Protein AF-A0A8T4JG60-F1 (afdb_monomer_lite)

Sequence (225 aa):
MGRSTGKVIISNIVGILIFLILLGVANLLIPVVNNHVYMSVVEFFNSTLWFMLLLWFIGFINELFWSFYFPFNIIAPIISAVYSIFIIMFFSIFWNFIMVLINIDFNIPFNVLYTIVPLIVLVAGYIIILVRKGKPACELHDKNELKKEKDRLERKKEKVEKRIKNLDDEVKDVSWDEVGSEYKSALFNLGKSINKIFDEHKDKKSGKGKSVKKKSSKKGSKKKK

Foldseek 3Di:
DQCDPVNVVVVLVVVVVVVVVVLVVLVVCCVPPPDPLSVLVSVLCVVCVVLVVVLSVLVVVLLVQLQDFPPSVLCNLVSQLVSQLSVLVVVQSVVVSVCVSVVHDDDDPSVVVSPPVSVVSSVVSVVVCVVCVRHHPSVVVVVVVVVVVVVVVVVVVVVVVVVVVVVVVVVVPDDVVVVVVVVVVVVVVVVVVVVVVVVVVVVVVPDDDDDDDDDDDDDDDDDDD

Structure (mmCIF, N/CA/C/O backbone):
data_AF-A0A8T4JG60-F1
#
_entry.id   AF-A0A8T4JG60-F1
#
loop_
_atom_site.group_PDB
_atom_site.id
_ato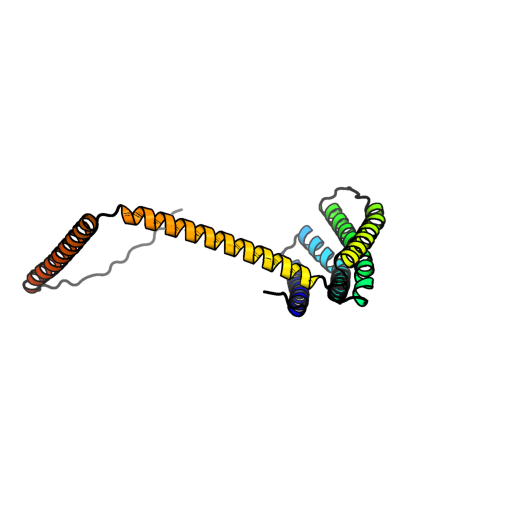m_site.type_symbol
_atom_site.label_atom_id
_atom_site.label_alt_id
_atom_site.label_comp_id
_atom_site.label_asym_id
_atom_site.label_entity_id
_atom_site.label_seq_id
_atom_site.pdbx_PDB_ins_code
_atom_site.Cartn_x
_atom_site.Cartn_y
_atom_site.Cartn_z
_atom_site.occupancy
_atom_site.B_iso_or_equiv
_atom_site.auth_seq_id
_atom_site.auth_comp_id
_atom_site.auth_asym_id
_atom_site.auth_atom_id
_atom_site.pdbx_PDB_model_num
ATOM 1 N N . MET A 1 1 ? -21.421 -2.764 5.551 1.00 42.69 1 MET A N 1
ATOM 2 C CA . MET A 1 1 ? -21.274 -4.244 5.571 1.00 42.69 1 MET A CA 1
ATOM 3 C C . MET A 1 1 ? -19.921 -4.568 6.179 1.00 42.69 1 MET A C 1
ATOM 5 O O . MET A 1 1 ? -18.922 -4.333 5.508 1.00 42.69 1 MET A O 1
ATOM 9 N N . GLY A 1 2 ? -19.892 -5.029 7.434 1.00 45.38 2 GLY A N 1
ATOM 10 C CA . GLY A 1 2 ? -18.640 -5.309 8.141 1.00 45.38 2 GLY A CA 1
ATOM 11 C C . GLY A 1 2 ? -17.773 -6.267 7.335 1.00 45.38 2 GLY A C 1
ATOM 12 O O . GLY A 1 2 ? -18.239 -7.320 6.884 1.00 45.38 2 GLY A O 1
ATOM 13 N N . ARG A 1 3 ? -16.537 -5.864 7.050 1.00 52.56 3 ARG A N 1
ATOM 14 C CA . ARG A 1 3 ? -15.594 -6.732 6.345 1.00 52.56 3 ARG A CA 1
ATOM 15 C C . ARG A 1 3 ? -15.185 -7.816 7.333 1.00 52.56 3 ARG A C 1
ATOM 17 O O . ARG A 1 3 ? -14.318 -7.593 8.165 1.00 52.56 3 ARG A O 1
ATOM 24 N N . SER A 1 4 ? -15.829 -8.980 7.246 1.00 72.06 4 SER A N 1
ATOM 25 C CA . SER A 1 4 ? -15.329 -10.194 7.895 1.00 72.06 4 SER A CA 1
ATOM 26 C C . SER A 1 4 ? -13.837 -10.324 7.587 1.00 72.06 4 SER A C 1
ATOM 28 O O . SER A 1 4 ? -13.440 -10.109 6.439 1.00 72.06 4 SER A O 1
ATOM 30 N N . THR A 1 5 ? -13.019 -10.665 8.582 1.00 70.88 5 THR A N 1
ATOM 31 C CA . THR A 1 5 ? -11.572 -10.897 8.435 1.00 70.88 5 THR A CA 1
ATOM 32 C C . THR A 1 5 ? -11.271 -11.798 7.233 1.00 70.88 5 THR A C 1
ATOM 34 O O . THR A 1 5 ? -10.338 -11.540 6.477 1.00 70.88 5 THR A O 1
ATOM 37 N N . GLY A 1 6 ? -12.144 -12.775 6.957 1.00 80.06 6 GLY A N 1
ATOM 38 C CA . GLY A 1 6 ? -12.051 -13.628 5.771 1.00 80.06 6 GLY A CA 1
ATOM 39 C C . GLY A 1 6 ? -12.111 -12.864 4.444 1.00 80.06 6 GLY A C 1
ATOM 40 O O . GLY A 1 6 ? -11.388 -13.201 3.517 1.00 80.06 6 GLY A O 1
ATOM 41 N N . LYS A 1 7 ? -12.900 -11.788 4.341 1.00 82.19 7 LYS A N 1
ATOM 42 C CA . LYS A 1 7 ? -12.971 -10.958 3.128 1.00 82.19 7 LYS A CA 1
ATOM 43 C C . LYS A 1 7 ? -11.659 -10.223 2.855 1.00 82.19 7 LYS A C 1
ATOM 45 O O . LYS A 1 7 ? -11.293 -10.084 1.692 1.00 82.19 7 LYS A O 1
ATOM 50 N N . VAL A 1 8 ? -10.969 -9.754 3.896 1.00 79.00 8 VAL A N 1
ATOM 51 C CA . VAL A 1 8 ? -9.657 -9.095 3.753 1.00 79.00 8 VAL A CA 1
ATOM 52 C C . VAL A 1 8 ? -8.627 -10.107 3.257 1.00 79.00 8 VAL A C 1
ATOM 54 O O . VAL A 1 8 ? -7.979 -9.872 2.241 1.00 79.00 8 VAL A O 1
ATOM 57 N N . ILE A 1 9 ? -8.585 -11.284 3.886 1.00 85.25 9 ILE A N 1
ATOM 58 C CA . ILE A 1 9 ? -7.708 -12.393 3.489 1.00 85.25 9 ILE A CA 1
ATOM 59 C C . ILE A 1 9 ? -7.950 -12.786 2.024 1.00 85.25 9 ILE A C 1
ATOM 61 O O . ILE A 1 9 ? -7.011 -12.828 1.230 1.00 85.25 9 ILE A O 1
ATOM 65 N N . ILE A 1 10 ? -9.211 -13.012 1.639 1.00 89.00 10 ILE A N 1
ATOM 66 C CA . ILE A 1 10 ? -9.578 -13.377 0.263 1.00 89.00 10 ILE A CA 1
ATOM 67 C C . ILE A 1 10 ? -9.169 -12.272 -0.714 1.00 89.00 10 ILE A C 1
ATOM 69 O O . ILE A 1 10 ? -8.594 -12.569 -1.756 1.00 89.00 10 ILE A O 1
ATOM 73 N N . SER A 1 11 ? -9.416 -11.002 -0.381 1.00 88.06 11 SER A N 1
ATOM 74 C CA . SER A 1 11 ? -9.035 -9.873 -1.237 1.00 88.06 11 SER A CA 1
ATOM 75 C C . SER A 1 11 ? -7.525 -9.823 -1.481 1.00 88.06 11 SER A C 1
ATOM 77 O O . SER A 1 11 ? -7.099 -9.590 -2.612 1.00 88.06 11 SER A O 1
ATOM 79 N N . ASN A 1 12 ? -6.716 -10.077 -0.451 1.00 88.00 12 ASN A N 1
ATOM 80 C CA . ASN A 1 12 ? -5.257 -10.043 -0.558 1.00 88.00 12 ASN A CA 1
ATOM 81 C C . ASN A 1 12 ? -4.704 -11.224 -1.366 1.00 88.00 12 ASN A C 1
ATOM 83 O O . ASN A 1 12 ? -3.765 -11.042 -2.142 1.00 88.00 12 ASN A O 1
ATOM 87 N N . ILE A 1 13 ? -5.296 -12.415 -1.221 1.00 93.50 13 ILE A N 1
ATOM 88 C CA . ILE A 1 13 ? -4.935 -13.605 -2.012 1.00 93.50 13 ILE A CA 1
ATOM 89 C C . ILE A 1 13 ? -5.326 -13.415 -3.484 1.00 93.50 13 ILE A C 1
ATOM 91 O O . ILE A 1 13 ? -4.548 -13.718 -4.386 1.00 93.50 13 ILE A O 1
ATOM 95 N N . VAL A 1 14 ? -6.516 -12.872 -3.748 1.00 94.69 14 VAL A N 1
ATOM 96 C CA . VAL A 1 14 ? -6.965 -12.581 -5.117 1.00 94.69 14 VAL A CA 1
ATOM 97 C C . VAL A 1 14 ? -6.058 -11.539 -5.775 1.00 94.69 14 VAL A C 1
ATOM 99 O O . VAL A 1 14 ? -5.709 -11.693 -6.942 1.00 94.69 14 VAL A O 1
ATOM 102 N N . GLY A 1 15 ? -5.620 -10.519 -5.030 1.00 93.31 15 GLY A N 1
ATOM 103 C CA . GLY A 1 15 ? -4.689 -9.505 -5.528 1.00 93.31 15 GLY A CA 1
ATOM 104 C C . GLY A 1 15 ? -3.363 -10.095 -6.013 1.00 93.31 15 GLY A C 1
ATOM 105 O O . GLY A 1 15 ? -2.953 -9.818 -7.142 1.00 93.31 15 GLY A O 1
ATOM 106 N N . ILE A 1 16 ? -2.723 -10.952 -5.206 1.00 95.31 16 ILE A N 1
ATOM 107 C CA . ILE A 1 16 ? -1.459 -11.589 -5.608 1.00 95.31 16 ILE A CA 1
ATOM 108 C C . ILE A 1 16 ? -1.657 -12.562 -6.777 1.00 95.31 16 ILE A C 1
ATOM 110 O O . ILE A 1 16 ? -0.827 -12.610 -7.681 1.00 95.31 16 ILE A O 1
ATOM 114 N N . LEU A 1 17 ? -2.784 -13.279 -6.820 1.00 97.00 17 LEU A N 1
ATOM 115 C CA . LEU A 1 17 ? -3.099 -14.185 -7.924 1.00 97.00 17 LEU A CA 1
ATOM 116 C C . LEU A 1 17 ? -3.257 -13.431 -9.252 1.00 97.00 17 LEU A C 1
ATOM 118 O O . LEU A 1 17 ? -2.675 -13.831 -10.258 1.00 97.00 17 LEU A O 1
ATOM 122 N N . ILE A 1 18 ? -4.003 -12.321 -9.253 1.00 97.69 18 ILE A N 1
ATOM 123 C CA . ILE A 1 18 ? -4.171 -11.470 -10.441 1.00 97.69 18 ILE A CA 1
ATOM 124 C C . ILE A 1 18 ? -2.817 -10.916 -10.892 1.00 97.69 18 ILE A C 1
ATOM 126 O O . ILE A 1 18 ? -2.515 -10.947 -12.083 1.00 97.69 18 ILE A O 1
ATOM 130 N N . PHE A 1 19 ? -1.987 -10.453 -9.954 1.00 97.00 19 PHE A N 1
ATOM 131 C CA . PHE A 1 19 ? -0.641 -9.969 -10.260 1.00 97.00 19 PHE A CA 1
ATOM 132 C C . PHE A 1 19 ? 0.221 -11.042 -10.946 1.00 97.00 19 PHE A C 1
ATOM 134 O O . PHE A 1 19 ? 0.826 -10.766 -11.981 1.00 97.00 19 PHE A O 1
ATOM 141 N N . LEU A 1 20 ? 0.226 -12.276 -10.430 1.00 97.81 20 LEU A N 1
ATOM 142 C CA . LEU A 1 20 ? 0.976 -13.389 -11.025 1.00 97.81 20 LEU A CA 1
ATOM 143 C C . LEU A 1 20 ? 0.480 -13.746 -12.431 1.00 97.81 20 LEU A C 1
ATOM 145 O O . LEU A 1 20 ? 1.293 -14.004 -13.316 1.00 97.81 20 LEU A O 1
ATOM 149 N N . ILE A 1 21 ? -0.836 -13.721 -12.661 1.00 98.31 21 ILE A N 1
ATOM 150 C CA . ILE A 1 21 ? -1.413 -13.953 -13.994 1.00 98.31 21 ILE A CA 1
ATOM 151 C C . ILE A 1 21 ? -0.955 -12.865 -14.968 1.00 98.31 21 ILE A C 1
ATOM 153 O O . ILE A 1 21 ? -0.503 -13.183 -16.068 1.00 98.31 21 ILE A O 1
ATOM 157 N N . LEU A 1 22 ? -1.033 -11.592 -14.569 1.00 98.31 22 LEU A N 1
ATOM 158 C CA . LEU A 1 22 ? -0.589 -10.472 -15.402 1.00 98.31 22 LEU A CA 1
ATOM 159 C C . LEU A 1 22 ? 0.901 -10.572 -15.738 1.00 98.31 22 LEU A C 1
ATOM 161 O O . LEU A 1 22 ? 1.275 -10.371 -16.892 1.00 98.31 22 LEU A O 1
ATOM 165 N N . LEU A 1 23 ? 1.740 -10.938 -14.768 1.00 98.06 23 LEU A N 1
ATOM 166 C CA . LEU A 1 23 ? 3.169 -11.141 -14.999 1.00 98.06 23 LEU A CA 1
ATOM 167 C C . LEU A 1 23 ? 3.443 -12.344 -15.914 1.00 98.06 23 LEU A C 1
ATOM 169 O O . LEU A 1 23 ? 4.321 -12.279 -16.773 1.00 98.06 23 LEU A O 1
ATOM 173 N N . GLY A 1 24 ? 2.678 -13.429 -15.780 1.00 98.19 24 GLY A N 1
ATOM 174 C CA . GLY A 1 24 ? 2.752 -14.577 -16.685 1.00 98.19 24 GLY A CA 1
ATOM 175 C C . GLY A 1 24 ? 2.411 -14.194 -18.127 1.00 98.19 24 GLY A C 1
ATOM 176 O O . GLY A 1 24 ? 3.162 -14.510 -19.047 1.00 98.19 24 GLY A O 1
ATOM 177 N N . VAL A 1 25 ? 1.326 -13.439 -18.325 1.00 98.44 25 VAL A N 1
ATOM 178 C CA . VAL A 1 25 ? 0.949 -12.899 -19.642 1.00 98.44 25 VAL A CA 1
ATOM 179 C C . VAL A 1 25 ? 2.034 -11.966 -20.182 1.00 98.44 25 VAL A C 1
ATOM 181 O O . VAL A 1 25 ? 2.392 -12.062 -21.355 1.00 98.44 25 VAL A O 1
ATOM 184 N N . ALA A 1 26 ? 2.607 -11.108 -19.335 1.00 98.12 26 ALA A N 1
ATOM 185 C CA . ALA A 1 26 ? 3.676 -10.206 -19.742 1.00 98.12 26 ALA A CA 1
ATOM 186 C C . ALA A 1 26 ? 4.935 -10.964 -20.212 1.00 98.12 26 ALA A C 1
ATOM 188 O O . ALA A 1 26 ? 5.523 -10.617 -21.239 1.00 98.12 26 ALA A O 1
ATOM 189 N N . ASN A 1 27 ? 5.300 -12.050 -19.528 1.00 98.06 27 ASN A N 1
ATOM 190 C CA . ASN A 1 27 ? 6.391 -12.933 -19.944 1.00 98.06 27 ASN A CA 1
ATOM 191 C C . ASN A 1 27 ? 6.135 -13.588 -21.312 1.00 98.06 27 ASN A C 1
ATOM 193 O O . ASN A 1 27 ? 7.032 -13.633 -22.150 1.00 98.06 27 ASN A O 1
ATOM 197 N N . LEU A 1 28 ? 4.904 -14.037 -21.582 1.00 98.00 28 LEU A N 1
ATOM 198 C CA . LEU A 1 28 ? 4.537 -14.624 -22.880 1.00 98.00 28 LEU A CA 1
ATOM 199 C C . LEU A 1 28 ? 4.589 -13.618 -24.041 1.00 98.00 28 LEU A C 1
ATOM 201 O O . LEU A 1 28 ? 4.765 -14.007 -25.193 1.00 98.00 28 LEU A O 1
ATOM 205 N N . LEU A 1 29 ? 4.440 -12.329 -23.744 1.00 98.06 29 LEU A N 1
ATOM 206 C CA . LEU A 1 29 ? 4.457 -11.240 -24.722 1.00 98.06 29 LEU A CA 1
ATOM 207 C C . LEU A 1 29 ? 5.874 -10.751 -25.079 1.00 98.06 29 LEU A C 1
ATOM 209 O O . LEU A 1 29 ? 6.018 -10.047 -26.080 1.00 98.06 29 LEU A O 1
ATOM 213 N N . ILE A 1 30 ? 6.916 -11.139 -24.328 1.00 97.25 30 ILE A N 1
ATOM 214 C CA . ILE A 1 30 ? 8.326 -10.792 -24.610 1.00 97.25 30 ILE A CA 1
ATOM 215 C C . ILE A 1 30 ? 8.714 -11.003 -26.090 1.00 97.25 30 ILE A C 1
ATOM 217 O O . ILE A 1 30 ? 9.186 -10.043 -26.703 1.00 97.25 30 ILE A O 1
ATOM 221 N N . PRO A 1 31 ? 8.488 -12.181 -26.714 1.00 96.75 31 PRO A N 1
ATOM 222 C CA . PRO A 1 31 ? 8.873 -12.410 -28.111 1.00 96.75 31 PRO A CA 1
ATOM 223 C C . PRO A 1 31 ? 8.060 -11.597 -29.131 1.00 96.75 31 PRO A C 1
ATOM 225 O O . PRO A 1 31 ? 8.485 -11.472 -30.276 1.00 96.75 31 PRO A O 1
ATOM 228 N N . VAL A 1 32 ? 6.897 -11.056 -28.750 1.00 97.62 32 VAL A N 1
ATOM 229 C CA . VAL A 1 32 ? 5.980 -10.355 -29.668 1.00 97.62 32 VAL A CA 1
ATOM 230 C C . VAL A 1 32 ? 6.247 -8.851 -29.702 1.00 97.62 32 VAL A C 1
ATOM 232 O O . VAL A 1 32 ? 6.181 -8.236 -30.763 1.00 97.62 32 VAL A O 1
ATOM 235 N N . VAL A 1 33 ? 6.530 -8.240 -28.549 1.00 95.94 33 VAL A N 1
ATOM 236 C CA . VAL A 1 33 ? 6.563 -6.774 -28.408 1.00 95.94 33 VAL A CA 1
ATOM 237 C C . VAL A 1 33 ? 7.889 -6.161 -28.895 1.00 95.94 33 VAL A C 1
ATOM 239 O O . VAL A 1 33 ? 7.895 -5.000 -29.295 1.00 95.94 33 VAL A O 1
ATOM 242 N N . ASN A 1 34 ? 8.995 -6.925 -28.889 1.00 94.38 34 ASN A N 1
ATOM 243 C CA . ASN A 1 34 ? 10.347 -6.522 -29.328 1.00 94.38 34 ASN A CA 1
ATOM 244 C C . ASN A 1 34 ? 10.740 -5.074 -28.953 1.00 94.38 34 ASN A C 1
ATOM 246 O O . ASN A 1 34 ? 11.259 -4.306 -29.764 1.00 94.38 34 ASN A O 1
ATOM 250 N N . ASN A 1 35 ? 10.442 -4.677 -27.716 1.00 96.94 35 ASN A N 1
ATOM 251 C CA . ASN A 1 35 ? 10.720 -3.347 -27.193 1.00 96.94 35 ASN A CA 1
ATOM 252 C C . ASN A 1 35 ? 11.627 -3.474 -25.966 1.00 96.94 35 ASN A C 1
ATOM 254 O O . ASN A 1 35 ? 11.306 -4.210 -25.034 1.00 96.94 35 ASN A O 1
ATOM 258 N N . HIS A 1 36 ? 12.747 -2.749 -25.960 1.00 95.94 36 HIS A N 1
ATOM 259 C CA . HIS A 1 36 ? 13.727 -2.834 -24.877 1.00 95.94 36 HIS A CA 1
ATOM 260 C C . HIS A 1 36 ? 13.144 -2.421 -23.518 1.00 95.94 36 HIS A C 1
ATOM 262 O O . HIS A 1 36 ? 13.309 -3.146 -22.547 1.00 95.94 36 HIS A O 1
ATOM 268 N N . VAL A 1 37 ? 12.378 -1.325 -23.463 1.00 96.69 37 VAL A N 1
ATOM 269 C CA . VAL A 1 37 ? 11.715 -0.853 -22.232 1.00 96.69 37 VAL A CA 1
ATOM 270 C C . VAL A 1 37 ? 10.765 -1.915 -21.690 1.00 96.69 37 VAL A C 1
ATOM 272 O O . VAL A 1 37 ? 10.761 -2.191 -20.494 1.00 96.69 37 VAL A O 1
ATOM 275 N N . TYR A 1 38 ? 9.984 -2.541 -22.572 1.00 97.38 38 TYR A N 1
ATOM 276 C CA . TYR A 1 38 ? 9.080 -3.619 -22.182 1.00 97.38 38 TYR A CA 1
ATOM 277 C C . TYR A 1 38 ? 9.834 -4.793 -21.547 1.00 97.38 38 TYR A C 1
ATOM 279 O O . TYR A 1 38 ? 9.464 -5.246 -20.465 1.00 97.38 38 TYR A O 1
ATOM 287 N N . MET A 1 39 ? 10.909 -5.253 -22.194 1.00 97.25 39 MET A N 1
ATOM 288 C CA . MET A 1 39 ? 11.734 -6.348 -21.680 1.00 97.25 39 MET A CA 1
ATOM 289 C C . MET A 1 39 ? 12.334 -6.005 -20.315 1.00 97.25 39 MET A C 1
ATOM 291 O O . MET A 1 39 ? 12.180 -6.798 -19.391 1.00 97.25 39 MET A O 1
ATOM 295 N N . SER A 1 40 ? 12.898 -4.805 -20.152 1.00 97.56 40 SER A N 1
ATOM 296 C CA . SER A 1 40 ? 13.472 -4.353 -18.878 1.00 97.56 40 SER A CA 1
ATOM 297 C C . SER A 1 40 ? 12.437 -4.296 -17.753 1.00 97.56 40 SER A C 1
ATOM 299 O O . SER A 1 40 ? 12.733 -4.666 -16.619 1.00 97.56 40 SER A O 1
ATOM 301 N N . VAL A 1 41 ? 11.202 -3.873 -18.048 1.00 97.88 41 VAL A N 1
ATOM 302 C CA . VAL A 1 41 ? 10.106 -3.867 -17.064 1.00 97.88 41 VAL A CA 1
ATOM 303 C C . VAL A 1 41 ? 9.724 -5.288 -16.654 1.00 97.88 41 VAL A C 1
ATOM 305 O O . VAL A 1 41 ? 9.575 -5.561 -15.463 1.00 97.88 41 VAL A O 1
ATOM 308 N N . VAL A 1 42 ? 9.568 -6.205 -17.613 1.00 98.00 42 VAL A N 1
ATOM 309 C CA . VAL A 1 42 ? 9.215 -7.601 -17.304 1.00 98.00 42 VAL A CA 1
ATOM 310 C C . VAL A 1 42 ? 10.336 -8.292 -16.527 1.00 98.00 42 VAL A C 1
ATOM 312 O O . VAL A 1 42 ? 10.069 -8.970 -15.534 1.00 98.00 42 VAL A O 1
ATOM 315 N N . GLU A 1 43 ? 11.589 -8.074 -16.920 1.00 97.50 43 GLU A N 1
ATOM 316 C CA . GLU A 1 43 ? 12.767 -8.599 -16.229 1.00 97.50 43 GLU A CA 1
ATOM 317 C C . GLU A 1 43 ? 12.860 -8.080 -14.790 1.00 97.50 43 GLU A C 1
ATOM 319 O O . GLU A 1 43 ? 13.034 -8.879 -13.871 1.00 97.50 43 GLU A O 1
ATOM 324 N N . PHE A 1 44 ? 12.626 -6.782 -14.571 1.00 98.12 44 PHE A N 1
ATOM 325 C CA . PHE A 1 44 ? 12.567 -6.184 -13.235 1.00 98.12 44 PHE A CA 1
ATOM 326 C C . PHE A 1 44 ? 11.510 -6.839 -12.336 1.00 98.12 44 PHE A C 1
ATOM 328 O O . PHE A 1 44 ? 11.768 -7.135 -11.163 1.00 98.12 44 PHE A O 1
ATOM 335 N N . PHE A 1 45 ? 10.306 -7.086 -12.862 1.00 98.06 45 PHE A N 1
ATOM 336 C CA . PHE A 1 45 ? 9.267 -7.761 -12.085 1.00 98.06 45 PHE A CA 1
ATOM 337 C C . PHE A 1 45 ? 9.626 -9.218 -11.790 1.00 98.06 45 PHE A C 1
ATOM 339 O O . PHE A 1 45 ? 9.379 -9.677 -10.676 1.00 98.06 45 PHE A O 1
ATOM 346 N N . ASN A 1 46 ? 10.250 -9.931 -12.731 1.00 97.69 46 ASN A N 1
ATOM 347 C CA . ASN A 1 46 ? 10.723 -11.296 -12.499 1.00 97.69 46 ASN A CA 1
ATOM 348 C C . ASN A 1 46 ? 11.839 -11.348 -11.446 1.00 97.69 46 ASN A C 1
ATOM 350 O O . ASN A 1 46 ? 11.777 -12.177 -10.539 1.00 97.69 46 ASN A O 1
ATOM 354 N N . SER A 1 47 ? 12.825 -10.446 -11.510 1.00 97.69 47 SER A N 1
ATOM 355 C CA . SER A 1 47 ? 13.928 -10.397 -10.539 1.00 97.69 47 SER A CA 1
ATOM 356 C C . SER A 1 47 ? 13.450 -10.014 -9.138 1.00 97.69 47 SER A C 1
ATOM 358 O O . SER A 1 47 ? 14.013 -10.456 -8.139 1.00 97.69 47 SER A O 1
ATOM 360 N N . THR A 1 48 ? 12.385 -9.213 -9.055 1.00 97.44 48 THR A N 1
ATOM 361 C CA . THR A 1 48 ? 11.819 -8.728 -7.788 1.00 97.44 48 THR A CA 1
ATOM 362 C C . THR A 1 48 ? 10.663 -9.604 -7.288 1.00 97.44 48 THR A C 1
ATOM 364 O O . THR A 1 48 ? 10.164 -9.391 -6.185 1.00 97.44 48 THR A O 1
ATOM 367 N N . LEU A 1 49 ? 10.247 -10.633 -8.037 1.00 97.25 49 LEU A N 1
ATOM 368 C CA . LEU A 1 49 ? 9.080 -11.461 -7.713 1.00 97.25 49 LEU A CA 1
ATOM 369 C C . LEU A 1 49 ? 9.177 -12.100 -6.326 1.00 97.25 49 LEU A C 1
ATOM 371 O O . LEU A 1 49 ? 8.236 -12.009 -5.537 1.00 97.25 49 LEU A O 1
ATOM 375 N N . TRP A 1 50 ? 10.324 -12.701 -6.003 1.00 97.62 50 TRP A N 1
ATOM 376 C CA . TRP A 1 50 ? 10.542 -13.309 -4.688 1.00 97.62 50 TRP A CA 1
ATOM 377 C C . TRP A 1 50 ? 10.391 -12.286 -3.560 1.00 97.62 50 TRP A C 1
ATOM 379 O O . TRP A 1 50 ? 9.763 -12.545 -2.534 1.00 97.62 50 TRP A O 1
ATOM 389 N N . PHE A 1 51 ? 10.917 -11.086 -3.788 1.00 96.62 51 PHE A N 1
ATOM 390 C CA . PHE A 1 51 ? 10.839 -9.998 -2.833 1.00 96.62 51 PHE A CA 1
ATOM 391 C C . PHE A 1 51 ? 9.407 -9.468 -2.664 1.00 96.62 51 PHE A C 1
ATOM 393 O O . PHE A 1 51 ? 8.972 -9.230 -1.538 1.00 96.62 51 PHE A O 1
ATOM 400 N N . MET A 1 52 ? 8.635 -9.355 -3.750 1.00 96.88 52 MET A N 1
ATOM 401 C CA . MET A 1 52 ? 7.218 -8.973 -3.695 1.00 96.88 52 MET A CA 1
ATOM 402 C C . MET A 1 52 ? 6.370 -10.016 -2.956 1.00 96.88 52 MET A C 1
ATOM 404 O O . MET A 1 52 ? 5.501 -9.640 -2.170 1.00 96.88 52 MET A O 1
ATOM 408 N N . LEU A 1 53 ? 6.640 -11.312 -3.153 1.00 97.12 53 LEU A N 1
ATOM 409 C CA . LEU A 1 53 ? 5.979 -12.391 -2.409 1.00 97.12 53 LEU A CA 1
ATOM 410 C C . LEU A 1 53 ? 6.306 -12.335 -0.912 1.00 97.12 53 LEU A C 1
ATOM 412 O O . LEU A 1 53 ? 5.406 -12.475 -0.083 1.00 97.12 53 LEU A O 1
ATOM 416 N N . LEU A 1 54 ? 7.568 -12.078 -0.560 1.00 97.44 54 LEU A N 1
ATOM 417 C CA . LEU A 1 54 ? 7.986 -11.888 0.829 1.00 97.44 54 LEU A CA 1
ATOM 418 C C . LEU A 1 54 ? 7.296 -10.672 1.463 1.00 97.44 54 LEU A C 1
ATOM 420 O O . LEU A 1 54 ? 6.780 -10.768 2.575 1.00 97.44 54 LEU A O 1
ATOM 424 N N . LEU A 1 55 ? 7.243 -9.545 0.748 1.00 96.31 55 LEU A N 1
ATOM 425 C CA . LEU A 1 55 ? 6.568 -8.329 1.198 1.00 96.31 55 LEU A CA 1
ATOM 426 C C . LEU A 1 55 ? 5.072 -8.586 1.417 1.00 96.31 55 LEU A C 1
ATOM 428 O O . LEU A 1 55 ? 4.541 -8.233 2.469 1.00 96.31 55 LEU A O 1
ATOM 432 N N . TRP A 1 56 ? 4.411 -9.269 0.479 1.00 96.19 56 TRP A N 1
ATOM 433 C CA . TRP A 1 56 ? 3.018 -9.693 0.624 1.00 96.19 56 TRP A CA 1
ATOM 434 C C . TRP A 1 56 ? 2.814 -10.578 1.859 1.00 96.19 56 TRP A C 1
ATOM 436 O O . TRP A 1 56 ? 1.898 -10.336 2.642 1.00 96.19 56 TRP A O 1
ATOM 446 N N . PHE A 1 57 ? 3.689 -11.561 2.082 1.00 96.06 57 PHE A N 1
ATOM 447 C CA . PHE A 1 57 ? 3.594 -12.477 3.218 1.00 96.06 57 PHE A CA 1
ATOM 448 C C . PHE A 1 57 ? 3.784 -11.770 4.567 1.00 96.06 57 PHE A C 1
ATOM 450 O O . PHE A 1 57 ? 2.994 -11.969 5.491 1.00 96.06 57 PHE A O 1
ATOM 457 N N . ILE A 1 58 ? 4.787 -10.896 4.685 1.00 96.69 58 ILE A N 1
ATOM 458 C CA . ILE A 1 58 ? 5.010 -10.100 5.902 1.00 96.69 58 ILE A CA 1
ATOM 459 C C . ILE A 1 58 ? 3.833 -9.146 6.135 1.00 96.69 58 ILE A C 1
ATOM 461 O O . ILE A 1 58 ? 3.357 -9.028 7.264 1.00 96.69 58 ILE A O 1
ATOM 465 N N . GLY A 1 59 ? 3.328 -8.501 5.079 1.00 94.81 59 GLY A N 1
ATOM 466 C CA . GLY A 1 59 ? 2.141 -7.649 5.145 1.00 94.81 59 GLY A CA 1
ATOM 467 C C . GLY A 1 59 ? 0.902 -8.416 5.613 1.00 94.81 59 GLY A C 1
ATOM 468 O O . GLY A 1 59 ? 0.167 -7.939 6.476 1.00 94.81 59 GLY A O 1
ATOM 469 N N . PHE A 1 60 ? 0.719 -9.643 5.129 1.00 94.00 60 PHE A N 1
ATOM 470 C CA . PHE A 1 60 ? -0.354 -10.533 5.562 1.00 94.00 60 PHE A CA 1
ATOM 471 C C . PHE A 1 60 ? -0.252 -10.883 7.052 1.00 94.00 60 PHE A C 1
ATOM 473 O O . PHE A 1 60 ? -1.230 -10.753 7.791 1.00 94.00 60 PHE A O 1
ATOM 480 N N . ILE A 1 61 ? 0.939 -11.271 7.516 1.00 94.06 61 ILE A N 1
ATOM 481 C CA . ILE A 1 61 ? 1.192 -11.527 8.939 1.00 94.06 61 ILE A CA 1
ATOM 482 C C . ILE A 1 61 ? 0.899 -10.266 9.761 1.00 94.06 61 ILE A C 1
ATOM 484 O O . ILE A 1 61 ? 0.224 -10.339 10.786 1.00 94.06 61 ILE A O 1
ATOM 488 N N . ASN A 1 62 ? 1.365 -9.104 9.305 1.00 94.69 62 ASN A N 1
ATOM 489 C CA . ASN A 1 62 ? 1.124 -7.831 9.973 1.00 94.69 62 ASN A CA 1
ATOM 490 C C . ASN A 1 62 ? -0.378 -7.565 10.177 1.00 94.69 62 ASN A C 1
ATOM 492 O O . ASN A 1 62 ? -0.812 -7.260 11.288 1.00 94.69 62 ASN A O 1
ATOM 496 N N . GLU A 1 63 ? -1.186 -7.723 9.128 1.00 91.44 63 GLU A N 1
ATOM 497 C CA . GLU A 1 63 ? -2.644 -7.563 9.205 1.00 91.44 63 GLU A CA 1
ATOM 498 C C . GLU A 1 63 ? -3.309 -8.571 10.151 1.00 91.44 63 GLU A C 1
ATOM 500 O O . GLU A 1 63 ? -4.249 -8.220 10.877 1.00 91.44 63 GLU A O 1
ATOM 505 N N . LEU A 1 64 ? -2.807 -9.808 10.180 1.00 90.50 64 LEU A N 1
ATOM 506 C CA . LEU A 1 64 ? -3.279 -10.841 11.098 1.00 90.50 64 LEU A CA 1
ATOM 507 C C . LEU A 1 64 ? -3.072 -10.408 12.558 1.00 90.50 64 LEU A C 1
ATOM 509 O O . LEU A 1 64 ? -4.011 -10.463 13.352 1.00 90.50 64 LEU A O 1
ATOM 513 N N . PHE A 1 65 ? -1.885 -9.894 12.897 1.00 92.12 65 PHE A N 1
ATOM 514 C CA . PHE A 1 65 ? -1.585 -9.422 14.253 1.00 92.12 65 PHE A CA 1
ATOM 515 C C . PHE A 1 65 ? -2.415 -8.203 14.669 1.00 92.12 65 PHE A C 1
ATOM 517 O O . PHE A 1 65 ? -2.895 -8.158 15.803 1.00 92.12 65 PHE A O 1
ATOM 524 N N . TRP A 1 66 ? -2.676 -7.268 13.751 1.00 90.00 66 TRP A N 1
ATOM 525 C CA . TRP A 1 66 ? -3.566 -6.122 13.999 1.00 90.00 66 TRP A CA 1
ATOM 526 C C . TRP A 1 66 ? -5.037 -6.499 14.207 1.00 90.00 66 TRP A C 1
ATOM 528 O O . TRP A 1 66 ? -5.821 -5.710 14.756 1.00 90.00 66 TRP A O 1
ATOM 538 N N . SER A 1 67 ? -5.425 -7.685 13.741 1.00 88.62 67 SER A N 1
ATOM 539 C CA . SER A 1 67 ? -6.785 -8.207 13.868 1.00 88.62 67 SER A CA 1
ATOM 540 C C . SER A 1 67 ? -7.028 -8.917 15.200 1.00 88.62 67 SER A C 1
ATOM 542 O O . SER A 1 67 ? -8.186 -9.095 15.579 1.00 88.62 67 SER A O 1
ATOM 544 N N . PHE A 1 68 ? -5.977 -9.297 15.932 1.00 88.25 68 PHE A N 1
ATOM 545 C CA . PHE A 1 68 ? -6.123 -9.931 17.238 1.00 88.25 68 PHE A CA 1
ATOM 546 C C . PHE A 1 68 ? -6.461 -8.930 18.349 1.00 88.25 68 PHE A C 1
ATOM 548 O O . PHE A 1 68 ? -6.167 -7.735 18.286 1.00 88.25 68 PHE A O 1
ATOM 555 N N . TYR A 1 69 ? -7.079 -9.450 19.408 1.00 88.00 69 TYR A N 1
ATOM 556 C CA . TYR A 1 69 ? -7.294 -8.713 20.648 1.00 88.00 69 TYR A CA 1
ATOM 557 C C . TYR A 1 69 ? -5.998 -8.629 21.463 1.00 88.00 69 TYR A C 1
ATOM 559 O O . TYR A 1 69 ? -5.052 -9.402 21.279 1.00 88.00 69 TYR A O 1
ATOM 567 N N . PHE A 1 70 ? -5.960 -7.683 22.399 1.00 86.12 70 PHE A N 1
ATOM 568 C CA . PHE A 1 70 ? -4.937 -7.669 23.441 1.00 86.12 70 PHE A CA 1
ATOM 569 C C . PHE A 1 70 ? -4.953 -9.006 24.214 1.00 86.12 70 PHE A C 1
ATOM 571 O O . PHE A 1 70 ? -6.042 -9.469 24.558 1.00 86.12 70 PHE A O 1
ATOM 578 N N . PRO A 1 71 ? -3.795 -9.641 24.487 1.00 88.81 71 PRO A N 1
ATOM 579 C CA . PRO A 1 71 ? -2.429 -9.099 24.420 1.00 88.81 71 PRO A CA 1
ATOM 580 C C . PRO A 1 71 ? -1.669 -9.353 23.106 1.00 88.81 71 PRO A C 1
ATOM 582 O O . PRO A 1 71 ? -0.605 -8.777 22.900 1.00 88.81 71 PRO A O 1
ATOM 585 N N . PHE A 1 72 ? -2.187 -10.172 22.190 1.00 88.88 72 PHE A N 1
ATOM 586 C CA . PHE A 1 72 ? -1.448 -10.574 20.983 1.00 88.88 72 PHE A CA 1
ATOM 587 C C . PHE A 1 72 ? -1.158 -9.409 20.021 1.00 88.88 72 PHE A C 1
ATOM 589 O O . PHE A 1 72 ? -0.151 -9.420 19.316 1.00 88.88 72 PHE A O 1
ATOM 596 N N . ASN A 1 73 ? -1.983 -8.360 20.052 1.00 90.06 73 ASN A N 1
ATOM 597 C CA . ASN A 1 73 ? -1.787 -7.147 19.255 1.00 90.06 73 ASN A CA 1
ATOM 598 C C . ASN A 1 73 ? -0.524 -6.340 19.646 1.00 90.06 73 ASN A C 1
ATOM 600 O O . ASN A 1 73 ? -0.091 -5.488 18.883 1.00 90.06 73 ASN A O 1
ATOM 604 N N . ILE A 1 74 ? 0.115 -6.604 20.798 1.00 93.94 74 ILE A N 1
ATOM 605 C CA . ILE A 1 74 ? 1.363 -5.916 21.207 1.00 93.94 74 ILE A CA 1
ATOM 606 C C . ILE A 1 74 ? 2.502 -6.172 20.207 1.00 93.94 74 ILE A C 1
ATOM 608 O O . ILE A 1 74 ? 3.380 -5.331 20.044 1.00 93.94 74 ILE A O 1
ATOM 612 N N . ILE A 1 75 ? 2.480 -7.311 19.511 1.00 95.50 75 ILE A N 1
ATOM 613 C CA . ILE A 1 75 ? 3.497 -7.674 18.516 1.00 95.50 75 ILE A CA 1
ATOM 614 C C . ILE A 1 75 ? 3.278 -6.912 17.193 1.00 95.50 75 ILE A C 1
ATOM 616 O O . ILE A 1 75 ? 4.224 -6.704 16.429 1.00 95.50 75 ILE A O 1
ATOM 620 N N . ALA A 1 76 ? 2.058 -6.432 16.927 1.00 94.56 76 ALA A N 1
ATOM 621 C CA . ALA A 1 76 ? 1.701 -5.816 15.650 1.00 94.56 76 ALA A CA 1
ATOM 622 C C . ALA A 1 76 ? 2.556 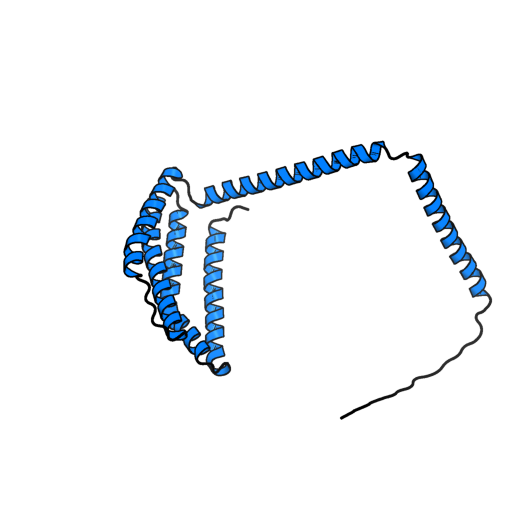-4.580 15.288 1.00 94.56 76 ALA A C 1
ATOM 624 O O . ALA A 1 76 ? 3.023 -4.521 14.152 1.00 94.56 76 ALA A O 1
ATOM 625 N N . PRO A 1 77 ? 2.864 -3.631 16.200 1.00 96.81 77 PRO A N 1
ATOM 626 C CA . PRO A 1 77 ? 3.746 -2.499 15.905 1.00 96.81 77 PRO A CA 1
ATOM 627 C C . PRO A 1 77 ? 5.171 -2.914 15.536 1.00 96.81 77 PRO A C 1
ATOM 629 O O . PRO A 1 77 ? 5.783 -2.280 14.681 1.00 96.81 77 PRO A O 1
ATOM 632 N N . ILE A 1 78 ? 5.695 -3.986 16.141 1.00 97.62 78 ILE A N 1
ATOM 633 C CA . ILE A 1 78 ? 7.033 -4.510 15.830 1.00 97.62 78 ILE A CA 1
ATOM 634 C C . ILE A 1 78 ? 7.040 -5.066 14.405 1.00 97.62 78 ILE A C 1
ATOM 636 O O . ILE A 1 78 ? 7.896 -4.703 13.601 1.00 97.62 78 ILE A O 1
ATOM 640 N N . ILE A 1 79 ? 6.046 -5.889 14.064 1.00 97.44 79 ILE A N 1
ATOM 641 C CA . ILE A 1 79 ? 5.916 -6.445 12.712 1.00 97.44 79 ILE A CA 1
ATOM 642 C C . ILE A 1 79 ? 5.654 -5.333 11.692 1.00 97.44 79 ILE A C 1
ATOM 644 O O . ILE A 1 79 ? 6.237 -5.359 10.614 1.00 97.44 79 ILE A O 1
ATOM 648 N N . SER A 1 80 ? 4.863 -4.312 12.035 1.00 97.00 80 SER A N 1
ATOM 649 C CA . SER A 1 80 ? 4.651 -3.130 11.189 1.00 97.00 80 SER A CA 1
ATOM 650 C C . SER A 1 80 ? 5.943 -2.355 10.940 1.00 97.00 80 SER A C 1
ATOM 652 O O . SER A 1 80 ? 6.175 -1.910 9.817 1.00 97.00 80 SER A O 1
ATOM 654 N N . ALA A 1 81 ? 6.799 -2.208 11.954 1.00 98.12 81 ALA A N 1
ATOM 655 C CA . ALA A 1 81 ? 8.096 -1.560 11.803 1.00 98.12 81 ALA A CA 1
ATOM 656 C C . ALA A 1 81 ? 9.006 -2.368 10.866 1.00 98.12 81 ALA A C 1
ATOM 658 O O . ALA A 1 81 ? 9.544 -1.803 9.914 1.00 98.12 81 ALA A O 1
ATOM 659 N N . VAL A 1 82 ? 9.098 -3.690 11.052 1.00 97.88 82 VAL A N 1
ATOM 660 C CA . VAL A 1 82 ? 9.839 -4.576 10.136 1.00 97.88 82 VAL A CA 1
ATOM 661 C C . VAL A 1 82 ? 9.278 -4.467 8.719 1.00 97.88 82 VAL A C 1
ATOM 663 O O . VAL A 1 82 ? 10.021 -4.200 7.782 1.00 97.88 82 VAL A O 1
ATOM 666 N N . TYR A 1 83 ? 7.963 -4.578 8.557 1.00 97.81 83 TYR A N 1
ATOM 667 C CA . TYR A 1 83 ? 7.290 -4.448 7.267 1.00 97.81 83 TYR A CA 1
ATOM 668 C C . TYR A 1 83 ? 7.583 -3.104 6.583 1.00 97.81 83 TYR A C 1
ATOM 670 O O . TYR A 1 83 ? 7.817 -3.062 5.377 1.00 97.81 83 TYR A O 1
ATOM 678 N N . SER A 1 84 ? 7.655 -2.008 7.345 1.00 98.12 84 SER A N 1
ATOM 679 C CA . SER A 1 84 ? 8.004 -0.694 6.799 1.00 98.12 84 SER A CA 1
ATOM 680 C C . SER A 1 84 ? 9.423 -0.646 6.218 1.00 98.12 84 SER A C 1
ATOM 682 O O . SER A 1 84 ? 9.622 -0.007 5.187 1.00 98.12 84 SER A O 1
ATOM 684 N N . ILE A 1 85 ? 10.383 -1.384 6.793 1.00 98.00 85 ILE A N 1
ATOM 685 C CA . ILE A 1 85 ? 11.740 -1.525 6.234 1.00 98.00 85 ILE A CA 1
ATOM 686 C C . ILE A 1 85 ? 11.670 -2.193 4.859 1.00 98.00 85 ILE A C 1
ATOM 688 O O . ILE A 1 85 ? 12.260 -1.696 3.901 1.00 98.00 85 ILE A O 1
ATOM 692 N N . PHE A 1 86 ? 10.902 -3.281 4.742 1.00 97.69 86 PHE A N 1
ATOM 693 C CA . PHE A 1 86 ? 10.698 -3.977 3.468 1.00 97.69 86 PHE A CA 1
ATOM 694 C C . PHE A 1 86 ? 10.039 -3.079 2.418 1.00 97.69 86 PHE A C 1
ATOM 696 O O . PHE A 1 86 ? 10.455 -3.095 1.261 1.00 97.69 86 PHE A O 1
ATOM 703 N N . ILE A 1 87 ? 9.065 -2.253 2.813 1.00 97.88 87 ILE A N 1
ATOM 704 C CA . ILE A 1 87 ? 8.448 -1.264 1.918 1.00 97.88 87 ILE A CA 1
ATOM 705 C C . ILE A 1 87 ? 9.488 -0.256 1.421 1.00 97.88 87 ILE A C 1
ATOM 707 O O . ILE A 1 87 ? 9.574 -0.015 0.220 1.00 97.88 87 ILE A O 1
ATOM 711 N N . ILE A 1 88 ? 10.299 0.320 2.310 1.00 97.88 88 ILE A N 1
ATOM 712 C CA . ILE A 1 88 ? 11.333 1.293 1.918 1.00 97.88 88 ILE A CA 1
ATOM 713 C C . ILE A 1 88 ? 12.350 0.642 0.980 1.00 97.88 88 ILE A C 1
ATOM 715 O O . ILE A 1 88 ? 12.747 1.255 -0.010 1.00 97.88 88 ILE A O 1
ATOM 719 N N . MET A 1 89 ? 12.713 -0.615 1.238 1.00 97.38 89 MET A N 1
ATOM 720 C CA . MET A 1 89 ? 13.608 -1.374 0.370 1.00 97.38 89 MET A CA 1
ATOM 721 C C . MET A 1 89 ? 13.016 -1.631 -1.008 1.00 97.38 89 MET A C 1
ATOM 723 O O . MET A 1 89 ? 13.702 -1.431 -2.009 1.00 97.38 89 MET A O 1
ATOM 727 N N . PHE A 1 90 ? 11.727 -1.967 -1.079 1.00 97.06 90 PHE A N 1
ATOM 728 C CA . PHE A 1 90 ? 11.012 -2.059 -2.348 1.00 97.06 90 PHE A CA 1
ATOM 729 C C . PHE A 1 90 ? 11.058 -0.737 -3.117 1.00 97.06 90 PHE A C 1
ATOM 731 O O . PHE A 1 90 ? 11.402 -0.722 -4.296 1.00 97.06 90 PHE A O 1
ATOM 738 N N . PHE A 1 91 ? 10.767 0.377 -2.442 1.00 97.50 91 PHE A N 1
ATOM 739 C CA . PHE A 1 91 ? 10.815 1.703 -3.054 1.00 97.50 91 PHE A CA 1
ATOM 740 C C . PHE A 1 91 ? 12.219 2.088 -3.514 1.00 97.50 91 PHE A C 1
ATOM 742 O O . PHE A 1 91 ? 12.347 2.707 -4.564 1.00 97.50 91 PHE A O 1
ATOM 749 N N . SER A 1 92 ? 13.262 1.708 -2.779 1.00 96.75 92 SER A N 1
ATOM 750 C CA . SER A 1 92 ? 14.650 1.954 -3.173 1.00 96.75 92 SER A CA 1
ATOM 751 C C . SER A 1 92 ? 15.025 1.180 -4.441 1.00 96.75 92 SER A C 1
ATOM 753 O O . SER A 1 92 ? 15.561 1.771 -5.379 1.00 96.75 92 SER A O 1
ATOM 755 N N . ILE A 1 93 ? 14.670 -0.108 -4.511 1.00 96.56 93 ILE A N 1
ATOM 756 C CA . ILE A 1 93 ? 14.880 -0.956 -5.696 1.00 96.56 93 ILE A CA 1
ATOM 757 C C . ILE A 1 93 ? 14.103 -0.405 -6.898 1.00 96.56 93 ILE A C 1
ATOM 759 O O . ILE A 1 93 ? 14.658 -0.254 -7.986 1.00 96.56 93 ILE A O 1
ATOM 763 N N . PHE A 1 94 ? 12.833 -0.054 -6.691 1.00 97.06 94 PHE A N 1
ATOM 764 C CA . PHE A 1 94 ? 11.983 0.524 -7.726 1.00 97.06 94 PHE A CA 1
ATOM 765 C C . PHE A 1 94 ? 12.509 1.877 -8.216 1.00 97.06 94 PHE A C 1
ATOM 767 O O . PHE A 1 94 ? 12.560 2.118 -9.417 1.00 97.06 94 PHE A O 1
ATOM 774 N N . TRP A 1 95 ? 12.948 2.750 -7.307 1.00 97.38 95 TRP A N 1
ATOM 775 C CA . TRP A 1 95 ? 13.530 4.044 -7.661 1.00 97.38 95 TRP A CA 1
ATOM 776 C C . TRP A 1 95 ? 14.777 3.883 -8.525 1.00 97.38 95 TRP A C 1
ATOM 778 O O . TRP A 1 95 ? 14.896 4.538 -9.557 1.00 97.38 95 TRP A O 1
ATOM 788 N N . ASN A 1 96 ? 15.671 2.970 -8.140 1.00 96.19 96 ASN A N 1
ATOM 789 C CA . ASN A 1 96 ? 16.865 2.670 -8.920 1.00 96.19 96 ASN A CA 1
ATOM 790 C C . ASN A 1 96 ? 16.508 2.152 -10.322 1.00 96.19 96 ASN A C 1
ATOM 792 O O . ASN A 1 96 ? 17.081 2.596 -11.311 1.00 96.19 96 ASN A O 1
ATOM 796 N N . PHE A 1 97 ? 15.504 1.276 -10.426 1.00 97.12 97 PHE A N 1
ATOM 797 C CA . PHE A 1 97 ? 15.006 0.810 -11.719 1.00 97.12 97 PHE A CA 1
ATOM 798 C C . PHE A 1 97 ? 14.500 1.961 -12.602 1.00 97.12 97 PHE A C 1
ATOM 800 O O . PHE A 1 97 ? 14.856 2.031 -13.777 1.00 97.12 97 PHE A O 1
ATOM 807 N N . ILE A 1 98 ? 13.728 2.897 -12.040 1.00 97.12 98 ILE A N 1
ATOM 808 C CA . ILE A 1 98 ? 13.271 4.086 -12.773 1.00 97.12 98 ILE A CA 1
ATOM 809 C C . ILE A 1 98 ? 14.456 4.939 -13.238 1.00 97.12 98 ILE A C 1
ATOM 811 O O . ILE A 1 98 ? 14.455 5.369 -14.387 1.00 97.12 98 ILE A O 1
ATOM 815 N N . MET A 1 99 ? 15.468 5.143 -12.390 1.00 96.62 99 MET A N 1
ATOM 816 C CA . MET A 1 99 ? 16.671 5.915 -12.731 1.00 96.62 99 MET A CA 1
ATOM 817 C C . MET A 1 99 ? 17.464 5.296 -13.881 1.00 96.62 99 MET A C 1
ATOM 819 O O . MET A 1 99 ? 17.835 6.003 -14.817 1.00 96.62 99 MET A O 1
ATOM 823 N N . VAL A 1 100 ? 17.632 3.971 -13.867 1.00 95.81 100 VAL A N 1
ATOM 824 C CA . VAL A 1 100 ? 18.245 3.223 -14.976 1.00 95.81 100 VAL A CA 1
ATOM 825 C C . VAL A 1 100 ? 17.421 3.367 -16.257 1.00 95.81 100 VAL A C 1
ATOM 827 O O . VAL A 1 100 ? 17.985 3.554 -17.331 1.00 95.81 100 VAL A O 1
ATOM 830 N N . LEU A 1 101 ? 16.088 3.334 -16.159 1.00 96.38 101 LEU A N 1
ATOM 831 C CA . LEU A 1 101 ? 15.204 3.451 -17.320 1.00 96.38 101 LEU A CA 1
ATOM 832 C C . LEU A 1 101 ? 15.275 4.833 -17.988 1.00 96.38 101 LEU A C 1
ATOM 834 O O . LEU A 1 101 ? 15.205 4.931 -19.212 1.00 96.38 101 LEU A O 1
ATOM 838 N N . ILE A 1 102 ? 15.383 5.898 -17.189 1.00 96.62 102 ILE A N 1
ATOM 839 C CA . ILE A 1 102 ? 15.438 7.286 -17.677 1.00 96.62 102 ILE A CA 1
ATOM 840 C C . ILE A 1 102 ? 16.868 7.785 -17.921 1.00 96.62 102 ILE A C 1
ATOM 842 O O . ILE A 1 102 ? 17.033 8.864 -18.487 1.00 96.62 102 ILE A O 1
ATOM 846 N N . ASN A 1 103 ? 17.881 7.013 -17.514 1.00 95.69 103 ASN A N 1
ATOM 847 C CA . ASN A 1 103 ? 19.299 7.360 -17.589 1.00 95.69 103 ASN A CA 1
ATOM 848 C C . ASN A 1 103 ? 19.636 8.685 -16.870 1.00 95.69 103 ASN A C 1
ATOM 850 O O . ASN A 1 103 ? 20.313 9.554 -17.422 1.00 95.69 103 ASN A O 1
ATOM 854 N N . ILE A 1 104 ? 19.113 8.858 -15.650 1.00 96.62 104 ILE A N 1
ATOM 855 C CA . ILE A 1 104 ? 19.380 10.018 -14.784 1.00 96.62 104 ILE A CA 1
ATOM 856 C C . ILE A 1 104 ? 19.957 9.523 -13.460 1.00 96.62 104 ILE A C 1
ATOM 858 O O . ILE A 1 104 ? 19.396 8.632 -12.830 1.00 96.62 104 ILE A O 1
ATOM 862 N N . ASP A 1 105 ? 21.020 10.173 -12.994 1.00 93.44 105 ASP A N 1
ATOM 863 C CA . ASP A 1 105 ? 21.624 9.892 -11.694 1.00 93.44 105 ASP A CA 1
ATOM 864 C C . ASP A 1 105 ? 21.039 10.814 -10.619 1.00 93.44 105 ASP A C 1
ATOM 866 O O . ASP A 1 105 ? 21.546 11.905 -10.348 1.00 93.44 105 ASP A O 1
ATOM 870 N N . PHE A 1 106 ? 19.948 10.382 -9.985 1.00 94.75 106 PHE A N 1
ATOM 871 C CA . PHE A 1 106 ? 19.387 11.065 -8.819 1.00 94.75 106 PHE A CA 1
ATOM 872 C C . PHE A 1 106 ? 19.250 10.112 -7.632 1.00 94.75 106 PHE A C 1
ATOM 874 O O . PHE A 1 106 ? 18.458 9.164 -7.639 1.00 94.75 106 PHE A O 1
ATOM 881 N N . ASN A 1 107 ? 20.002 10.407 -6.572 1.00 93.12 107 ASN A N 1
ATOM 882 C CA . ASN A 1 107 ? 20.076 9.571 -5.385 1.00 93.12 107 ASN A CA 1
ATOM 883 C C . ASN A 1 107 ? 19.239 10.150 -4.236 1.00 93.12 107 ASN A C 1
ATOM 885 O O . ASN A 1 107 ? 19.548 11.213 -3.696 1.00 93.12 107 ASN A O 1
ATOM 889 N N . ILE A 1 108 ? 18.194 9.426 -3.835 1.00 94.06 108 ILE A N 1
ATOM 890 C CA . ILE A 1 108 ? 17.436 9.719 -2.614 1.00 94.06 108 ILE A CA 1
ATOM 891 C C . ILE A 1 108 ? 18.184 9.093 -1.430 1.00 94.06 108 ILE A C 1
ATOM 893 O O . ILE A 1 108 ? 18.551 7.920 -1.504 1.00 94.06 108 ILE A O 1
ATOM 897 N N . PRO A 1 109 ? 18.363 9.804 -0.300 1.00 94.44 109 PRO A N 1
ATOM 898 C CA . PRO A 1 109 ? 19.052 9.273 0.875 1.00 94.44 109 PRO A CA 1
ATOM 899 C C . PRO A 1 109 ? 18.187 8.254 1.646 1.00 94.44 109 PRO A C 1
ATOM 901 O O . PRO A 1 109 ? 17.797 8.481 2.794 1.00 94.44 109 PRO A O 1
ATOM 904 N N . PHE A 1 110 ? 17.905 7.095 1.039 1.00 94.06 110 PHE A N 1
ATOM 905 C CA . PHE A 1 110 ? 17.105 6.019 1.636 1.00 94.06 110 PHE A CA 1
ATOM 906 C C . PHE A 1 110 ? 17.676 5.530 2.975 1.00 94.06 110 PHE A C 1
ATOM 908 O O . PHE A 1 110 ? 16.905 5.148 3.848 1.00 94.06 110 PHE A O 1
ATOM 915 N N . ASN A 1 111 ? 18.991 5.639 3.196 1.00 94.56 111 ASN A N 1
ATOM 916 C CA . ASN A 1 111 ? 19.659 5.326 4.470 1.00 94.56 111 ASN A CA 1
ATOM 917 C C . ASN A 1 111 ? 19.043 6.059 5.673 1.00 94.56 111 ASN A C 1
ATOM 919 O O . ASN A 1 111 ? 18.873 5.476 6.746 1.00 94.56 111 ASN A O 1
ATOM 923 N N . VAL A 1 112 ? 18.654 7.324 5.488 1.00 96.81 112 VAL A N 1
ATOM 924 C CA . VAL A 1 112 ? 17.996 8.113 6.537 1.00 96.81 112 VAL A CA 1
ATOM 925 C C . VAL A 1 112 ? 16.569 7.604 6.765 1.00 96.81 112 VAL A C 1
ATOM 927 O O . VAL A 1 112 ? 16.141 7.434 7.908 1.00 96.81 112 VAL A O 1
ATOM 930 N N . LEU A 1 113 ? 15.850 7.280 5.684 1.00 96.69 113 LEU A N 1
ATOM 931 C CA . LEU A 1 113 ? 14.486 6.746 5.750 1.00 96.69 113 LEU A CA 1
ATOM 932 C C . LEU A 1 113 ? 14.431 5.372 6.429 1.00 96.69 113 LEU A C 1
ATOM 934 O O . LEU A 1 113 ? 13.546 5.156 7.256 1.00 96.69 113 LEU A O 1
ATOM 938 N N . TYR A 1 114 ? 15.395 4.486 6.154 1.00 94.81 114 TYR A N 1
ATOM 939 C CA . TYR A 1 114 ? 15.499 3.164 6.782 1.00 94.81 114 TYR A CA 1
ATOM 940 C C . TYR A 1 114 ? 15.589 3.229 8.305 1.00 94.81 114 TYR A C 1
ATOM 942 O O . TYR A 1 114 ? 15.122 2.317 8.977 1.00 94.81 114 TYR A O 1
ATOM 950 N N . THR A 1 115 ? 16.166 4.300 8.851 1.00 95.69 115 THR A N 1
ATOM 951 C CA . THR A 1 115 ? 16.303 4.470 10.302 1.00 95.69 115 THR A CA 1
ATOM 952 C C . THR A 1 115 ? 15.072 5.149 10.906 1.00 95.69 115 THR A C 1
ATOM 954 O O . THR A 1 115 ? 14.534 4.695 11.915 1.00 95.69 115 THR A O 1
ATOM 957 N N . ILE A 1 116 ? 14.605 6.241 10.294 1.00 98.00 116 ILE A N 1
ATOM 958 C CA . ILE A 1 116 ? 13.576 7.104 10.892 1.00 98.00 116 ILE A CA 1
ATOM 959 C C . ILE A 1 116 ? 12.174 6.497 10.770 1.00 98.00 116 ILE A C 1
ATOM 961 O O . ILE A 1 116 ? 11.396 6.536 11.723 1.00 98.00 116 ILE A O 1
ATOM 965 N N . VAL A 1 117 ? 11.827 5.933 9.611 1.00 98.12 117 VAL A N 1
ATOM 966 C CA . VAL A 1 117 ? 10.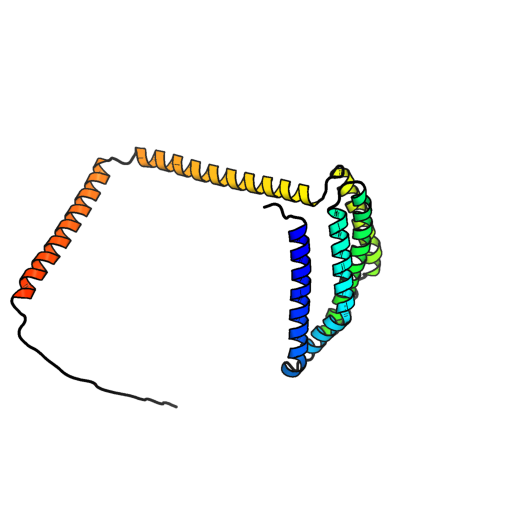454 5.477 9.346 1.00 98.12 117 VAL A CA 1
ATOM 967 C C . VAL A 1 117 ? 10.039 4.315 10.257 1.00 98.12 117 VAL A C 1
ATOM 969 O O . VAL A 1 117 ? 8.965 4.425 10.855 1.00 98.12 117 VAL A O 1
ATOM 972 N N . PRO A 1 118 ? 10.844 3.252 10.463 1.00 97.94 118 PRO A N 1
ATOM 973 C CA . PRO A 1 118 ? 10.453 2.168 11.365 1.00 97.94 118 PRO A CA 1
ATOM 974 C C . PRO A 1 118 ? 10.266 2.646 12.804 1.00 97.94 118 PRO A C 1
ATOM 976 O O . PRO A 1 118 ? 9.349 2.184 13.478 1.00 97.94 118 PRO A O 1
ATOM 979 N N . LEU A 1 119 ? 11.073 3.615 13.258 1.00 98.12 119 LEU A N 1
ATOM 980 C CA . LEU A 1 119 ? 10.940 4.216 14.586 1.00 98.12 119 LEU A CA 1
ATOM 981 C C . LEU A 1 119 ? 9.598 4.950 14.734 1.00 98.12 119 LEU A C 1
ATOM 983 O O . LEU A 1 119 ? 8.881 4.735 15.712 1.00 98.12 119 LEU A O 1
ATOM 987 N N . ILE A 1 120 ? 9.227 5.767 13.742 1.00 98.19 120 ILE A N 1
ATOM 988 C CA . ILE A 1 120 ? 7.936 6.471 13.722 1.00 98.19 120 ILE A CA 1
ATOM 989 C C . ILE A 1 120 ? 6.777 5.469 13.702 1.00 98.19 120 ILE A C 1
ATOM 991 O O . ILE A 1 120 ? 5.831 5.614 14.478 1.00 98.19 120 ILE A O 1
ATOM 995 N N . VAL A 1 121 ? 6.848 4.445 12.846 1.00 97.88 121 VAL A N 1
ATOM 996 C CA . VAL A 1 121 ? 5.811 3.405 12.727 1.00 97.88 121 VAL A CA 1
ATOM 997 C C . VAL A 1 121 ? 5.649 2.639 14.039 1.00 97.88 121 VAL A C 1
ATOM 999 O O . VAL A 1 121 ? 4.518 2.397 14.463 1.00 97.88 121 VAL A O 1
ATOM 1002 N N . LEU A 1 122 ? 6.752 2.312 14.716 1.00 97.81 122 LEU A N 1
ATOM 1003 C CA . LEU A 1 122 ? 6.741 1.631 16.008 1.00 97.81 122 LEU A CA 1
ATOM 1004 C C . LEU A 1 122 ? 6.034 2.480 17.076 1.00 97.81 122 LEU A C 1
ATOM 1006 O O . LEU A 1 122 ? 5.091 2.011 17.716 1.00 97.81 122 LEU A O 1
ATOM 1010 N N . VAL A 1 123 ? 6.448 3.743 17.235 1.00 98.00 123 VAL A N 1
ATOM 1011 C CA . VAL A 1 123 ? 5.870 4.673 18.221 1.00 98.00 123 VAL A CA 1
ATOM 1012 C C . VAL A 1 123 ? 4.386 4.910 17.938 1.00 98.00 123 VAL A C 1
ATOM 1014 O O . VAL A 1 123 ? 3.554 4.765 18.835 1.00 98.00 123 VAL A O 1
ATOM 1017 N N . ALA A 1 124 ? 4.029 5.204 16.685 1.00 96.88 124 ALA A N 1
ATOM 1018 C CA . ALA A 1 124 ? 2.641 5.401 16.280 1.00 96.88 124 ALA A CA 1
ATOM 1019 C C . ALA A 1 124 ? 1.792 4.142 16.518 1.00 96.88 124 ALA A C 1
ATOM 1021 O O . ALA A 1 124 ? 0.672 4.238 17.024 1.00 96.88 124 ALA A O 1
ATOM 1022 N N . GLY A 1 125 ? 2.329 2.958 16.211 1.00 94.81 125 GLY A N 1
ATOM 1023 C CA . GLY A 1 125 ? 1.657 1.681 16.435 1.00 94.81 125 GLY A CA 1
ATOM 1024 C C . GLY A 1 125 ? 1.320 1.451 17.909 1.00 94.81 125 GLY A C 1
ATOM 1025 O O . GLY A 1 125 ? 0.178 1.118 18.232 1.00 94.81 125 GLY A O 1
ATOM 1026 N N . TYR A 1 126 ? 2.264 1.707 18.818 1.00 95.31 126 TYR A N 1
ATOM 1027 C CA . TYR A 1 126 ? 2.007 1.596 20.258 1.00 95.31 126 TYR A CA 1
ATOM 1028 C C . TYR A 1 126 ? 0.999 2.634 20.764 1.00 95.31 126 TYR A C 1
ATOM 1030 O O . TYR A 1 126 ? 0.098 2.279 21.528 1.00 95.31 126 TYR A O 1
ATOM 1038 N N . ILE A 1 127 ? 1.076 3.886 20.293 1.00 95.19 127 ILE A N 1
ATOM 1039 C CA . ILE A 1 127 ? 0.080 4.921 20.624 1.00 95.19 127 ILE A CA 1
ATOM 1040 C C . ILE A 1 127 ? -1.324 4.459 20.210 1.00 95.19 127 ILE A C 1
ATOM 1042 O O . ILE A 1 127 ? -2.271 4.570 20.991 1.00 95.19 127 ILE A O 1
ATOM 1046 N N . ILE A 1 128 ? -1.468 3.881 19.014 1.00 91.88 128 ILE A N 1
ATOM 1047 C CA . ILE A 1 128 ? -2.751 3.368 18.516 1.00 91.88 128 ILE A CA 1
ATOM 1048 C C . ILE A 1 128 ? -3.305 2.266 19.428 1.00 91.88 128 ILE A C 1
ATOM 1050 O O . ILE A 1 128 ? -4.504 2.267 19.713 1.00 91.88 128 ILE A O 1
ATOM 1054 N N . ILE A 1 129 ? -2.468 1.341 19.909 1.00 90.88 129 ILE A N 1
ATOM 1055 C CA . ILE A 1 129 ? -2.904 0.267 20.821 1.00 90.88 129 ILE A CA 1
ATOM 1056 C C . ILE A 1 129 ? -3.414 0.841 22.146 1.00 90.88 129 ILE A C 1
ATOM 1058 O O . ILE A 1 129 ? -4.485 0.436 22.612 1.00 90.88 129 ILE A O 1
ATOM 1062 N N . LEU A 1 130 ? -2.690 1.810 22.719 1.00 90.94 130 LEU A N 1
ATOM 1063 C CA . LEU A 1 130 ? -3.065 2.469 23.974 1.00 90.94 130 LEU A CA 1
ATOM 1064 C C . LEU A 1 130 ? -4.396 3.215 23.840 1.00 90.94 130 LEU A C 1
ATOM 1066 O O . LEU A 1 130 ? -5.308 3.016 24.645 1.00 90.94 130 LEU A O 1
ATOM 1070 N N . VAL A 1 131 ? -4.555 4.004 22.774 1.00 90.38 131 VAL A N 1
ATOM 1071 C CA . VAL A 1 131 ? -5.793 4.754 22.500 1.00 90.38 131 VAL A CA 1
ATOM 1072 C C . VAL A 1 131 ? -6.978 3.810 22.265 1.00 90.38 131 VAL A C 1
ATOM 1074 O O . VAL A 1 131 ? -8.102 4.099 22.680 1.00 90.38 131 VAL A O 1
ATOM 1077 N N . ARG A 1 132 ? -6.746 2.650 21.640 1.00 83.56 132 ARG A N 1
ATOM 1078 C CA . ARG A 1 132 ? -7.792 1.653 21.354 1.00 83.56 132 ARG A CA 1
ATOM 1079 C C . ARG A 1 132 ? -8.210 0.815 22.560 1.00 83.56 132 ARG A C 1
ATOM 1081 O O . ARG A 1 132 ? -9.164 0.044 22.427 1.00 83.56 132 ARG A O 1
ATOM 1088 N N . LYS A 1 133 ? -7.544 0.941 23.716 1.00 86.38 133 LYS A N 1
ATOM 1089 C CA . LYS A 1 133 ? -7.807 0.126 24.920 1.00 86.38 133 LYS A CA 1
ATOM 1090 C C . LYS A 1 133 ? -7.833 -1.383 24.611 1.00 86.38 133 LYS A C 1
ATOM 1092 O O . LYS A 1 133 ? -8.676 -2.110 25.127 1.00 86.38 133 LYS A O 1
ATOM 1097 N N . GLY A 1 134 ? -6.968 -1.837 23.699 1.00 73.75 134 GLY A N 1
ATOM 1098 C CA . GLY A 1 134 ? -6.848 -3.252 23.324 1.00 73.75 134 GLY A CA 1
ATOM 1099 C C . GLY A 1 134 ? -7.892 -3.804 22.341 1.00 73.75 134 GLY A C 1
ATOM 1100 O O . GLY A 1 134 ? -7.888 -5.010 22.089 1.00 73.75 134 GLY A O 1
ATOM 1101 N N . LYS A 1 135 ? -8.767 -2.966 21.762 1.00 80.12 135 LYS A N 1
ATOM 1102 C CA . LYS A 1 135 ? -9.725 -3.398 20.725 1.00 80.12 135 LYS A CA 1
ATOM 1103 C C . LYS A 1 135 ? -9.057 -3.582 19.350 1.00 80.12 135 LYS A C 1
ATOM 1105 O O . LYS A 1 135 ? -8.155 -2.807 19.015 1.00 80.12 135 LYS A O 1
ATOM 1110 N N . PRO A 1 136 ? -9.510 -4.555 18.537 1.00 76.81 136 PRO A N 1
ATOM 1111 C CA . PRO A 1 136 ? -8.932 -4.851 17.231 1.00 76.81 136 PRO A CA 1
ATOM 1112 C C . PRO A 1 136 ? -9.212 -3.727 16.229 1.00 76.81 136 PRO A C 1
ATOM 1114 O O . PRO A 1 136 ? -10.216 -3.011 16.318 1.00 76.81 136 PRO A O 1
ATOM 1117 N N . ALA A 1 137 ? -8.326 -3.581 15.243 1.00 70.50 137 ALA A N 1
ATOM 1118 C CA . ALA A 1 137 ? -8.395 -2.497 14.262 1.00 70.50 137 ALA A CA 1
ATOM 1119 C C . ALA A 1 137 ? -9.698 -2.504 13.438 1.00 70.50 137 ALA A C 1
ATOM 1121 O O . ALA A 1 137 ? -10.262 -1.440 13.161 1.00 70.50 137 ALA A O 1
ATOM 1122 N N . CYS A 1 138 ? -10.193 -3.695 13.092 1.00 65.94 138 CYS A N 1
ATOM 1123 C CA . CYS A 1 138 ? -11.366 -3.883 12.237 1.00 65.94 138 CYS A CA 1
ATOM 1124 C C . CYS A 1 138 ? -12.659 -3.322 12.858 1.00 65.94 138 CYS A C 1
ATOM 1126 O O . CYS A 1 138 ? -13.484 -2.747 12.151 1.00 65.94 138 CYS A O 1
ATOM 1128 N N . GLU A 1 139 ? -12.809 -3.386 14.185 1.00 66.69 139 GLU A N 1
ATOM 1129 C CA . GLU A 1 139 ? -14.039 -2.956 14.866 1.00 66.69 139 GLU A CA 1
ATOM 1130 C C . GLU A 1 139 ? -14.220 -1.423 14.851 1.00 66.69 139 GLU A C 1
ATOM 1132 O O . GLU A 1 139 ? -15.343 -0.913 14.850 1.00 66.69 139 GLU A O 1
ATOM 1137 N N . LEU A 1 140 ? -13.122 -0.658 14.825 1.00 64.56 140 LEU A N 1
ATOM 1138 C CA . LEU A 1 140 ? -13.176 0.808 14.815 1.00 64.56 140 LEU A CA 1
ATOM 1139 C C . LEU A 1 140 ? -13.550 1.355 13.432 1.00 64.56 140 LEU A C 1
ATOM 1141 O O . LEU A 1 140 ? -14.315 2.317 13.332 1.00 64.56 140 LEU A O 1
ATOM 1145 N N . HIS A 1 141 ? -13.011 0.747 12.372 1.00 64.81 141 HIS A N 1
ATOM 1146 C CA . HIS A 1 141 ? -13.317 1.151 11.002 1.00 64.81 141 HIS A CA 1
ATOM 1147 C C . HIS A 1 141 ? -14.804 0.948 10.701 1.00 64.81 141 HIS A C 1
ATOM 1149 O O . HIS A 1 141 ? -15.455 1.864 10.202 1.00 64.81 141 HIS A O 1
ATOM 1155 N N . ASP A 1 142 ? -15.360 -0.194 11.113 1.00 67.25 142 ASP A N 1
ATOM 1156 C CA . ASP A 1 142 ? -16.785 -0.479 10.956 1.00 67.25 142 ASP A CA 1
ATOM 1157 C C . ASP A 1 142 ? -17.657 0.519 11.729 1.00 67.25 142 ASP A C 1
ATOM 1159 O O . ASP A 1 142 ? -18.639 1.015 11.184 1.00 67.25 142 ASP A O 1
ATOM 1163 N N . LYS A 1 143 ? -17.284 0.908 12.956 1.00 71.50 143 LYS A N 1
ATOM 1164 C CA . LYS A 1 143 ? -18.036 1.928 13.716 1.00 71.50 143 LYS A CA 1
ATOM 1165 C C . LYS A 1 143 ? -18.004 3.302 13.055 1.00 71.50 143 LYS A C 1
ATOM 1167 O O . LYS A 1 143 ? -19.028 3.985 13.017 1.00 71.50 143 LYS A O 1
ATOM 1172 N N . ASN A 1 144 ? -16.852 3.707 12.527 1.00 76.12 144 ASN A N 1
ATOM 1173 C CA . ASN A 1 144 ? -16.702 4.994 11.854 1.00 76.12 144 ASN A CA 1
ATOM 1174 C C . ASN A 1 144 ? -17.442 5.030 10.512 1.00 76.12 144 ASN A C 1
ATOM 1176 O O . ASN A 1 144 ? -18.070 6.043 10.199 1.00 76.12 144 ASN A O 1
ATOM 1180 N N . GLU A 1 145 ? -17.408 3.947 9.733 1.00 76.62 145 GLU A N 1
ATOM 1181 C CA . GLU A 1 145 ? -18.208 3.844 8.510 1.00 76.62 145 GLU A CA 1
ATOM 1182 C C . GLU A 1 145 ? -19.699 3.823 8.810 1.00 76.62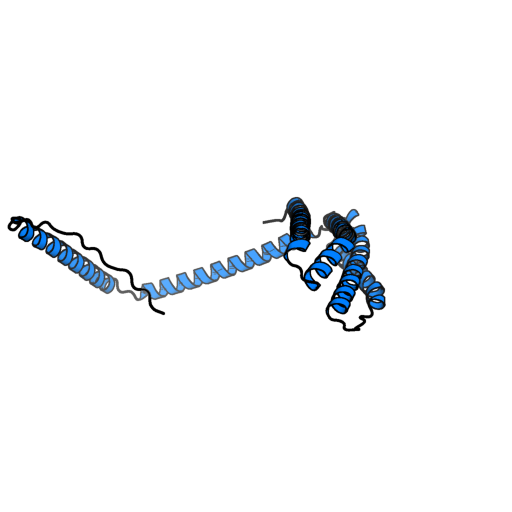 145 GLU A C 1
ATOM 1184 O O . GLU A 1 145 ? -20.445 4.566 8.179 1.00 76.62 145 GLU A O 1
ATOM 1189 N N . LEU A 1 146 ? -20.130 3.061 9.816 1.00 78.69 146 LEU A N 1
ATOM 1190 C CA . LEU A 1 146 ? -21.537 2.992 10.198 1.00 78.69 146 LEU A CA 1
ATOM 1191 C C . LEU A 1 146 ? -22.051 4.351 10.686 1.00 78.69 146 LEU A C 1
ATOM 1193 O O . LEU A 1 146 ? -23.177 4.734 10.372 1.00 78.69 146 LEU A O 1
ATOM 1197 N N . LYS A 1 147 ? -21.215 5.117 11.401 1.00 86.06 147 LYS A N 1
ATOM 1198 C CA . LYS A 1 147 ? -21.523 6.502 11.777 1.00 86.06 147 LYS A CA 1
ATOM 1199 C C . LYS A 1 147 ? -21.654 7.398 10.542 1.00 86.06 147 LYS A C 1
ATOM 1201 O O . LYS A 1 147 ? -22.678 8.049 10.380 1.00 86.06 147 LYS A O 1
ATOM 1206 N N . LYS A 1 148 ? -20.683 7.365 9.620 1.00 86.31 148 LYS A N 1
ATOM 1207 C CA . LYS A 1 148 ? -20.748 8.131 8.359 1.00 86.31 148 LYS A CA 1
ATOM 1208 C C . LYS A 1 148 ? -21.966 7.763 7.509 1.00 86.31 148 LYS A C 1
ATOM 1210 O O . LYS A 1 148 ? -22.538 8.626 6.847 1.00 86.31 148 LYS A O 1
ATOM 1215 N N . GLU A 1 149 ? -22.338 6.488 7.476 1.00 87.44 149 GLU A N 1
ATOM 1216 C CA . GLU A 1 149 ? -23.491 6.003 6.724 1.00 87.44 149 GLU A CA 1
ATOM 1217 C C . GLU A 1 149 ? -24.802 6.489 7.350 1.00 87.44 149 GLU A C 1
ATOM 1219 O O . GLU A 1 149 ? -25.660 6.994 6.623 1.00 87.44 149 GLU A O 1
ATOM 1224 N N . LYS A 1 150 ? -24.918 6.449 8.685 1.00 88.50 150 LYS A N 1
ATOM 1225 C CA . LYS A 1 150 ? -26.038 7.058 9.419 1.00 88.50 150 LYS A CA 1
ATOM 1226 C C . LYS A 1 150 ? -26.151 8.555 9.139 1.00 88.50 150 LYS A C 1
ATOM 1228 O O . LYS A 1 150 ? -27.218 8.994 8.716 1.00 88.50 150 LYS A O 1
ATOM 1233 N N . ASP A 1 151 ? -25.050 9.300 9.231 1.00 92.12 151 ASP A N 1
ATOM 1234 C CA . ASP A 1 151 ? -25.031 10.744 8.954 1.00 92.12 151 ASP A CA 1
ATOM 1235 C C . ASP A 1 151 ? -25.479 11.051 7.507 1.00 92.12 151 ASP A C 1
ATOM 1237 O O . ASP A 1 151 ? -26.185 12.026 7.237 1.00 92.12 151 ASP A O 1
ATOM 1241 N N . ARG A 1 152 ? -25.098 10.208 6.535 1.00 91.56 152 ARG A N 1
ATOM 1242 C CA . ARG A 1 152 ? -25.547 10.334 5.134 1.00 91.56 152 ARG A CA 1
ATOM 1243 C C . ARG A 1 152 ? -27.041 10.062 4.978 1.00 91.56 152 ARG A C 1
ATOM 1245 O O . ARG A 1 152 ? -27.693 10.726 4.169 1.00 91.56 152 ARG A O 1
ATOM 1252 N N . LEU A 1 153 ? -27.568 9.08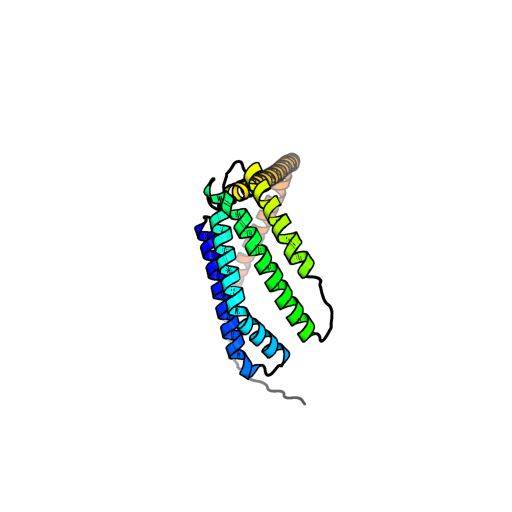4 5.706 1.00 93.81 153 LEU A N 1
ATOM 1253 C CA . LEU A 1 153 ? -28.983 8.720 5.690 1.00 93.81 153 LEU A CA 1
ATOM 1254 C C . LEU A 1 153 ? -29.846 9.812 6.328 1.00 93.81 153 LEU A C 1
ATOM 1256 O O . LEU A 1 153 ? -30.872 10.171 5.755 1.00 93.81 153 LEU A O 1
ATOM 1260 N N . GLU A 1 154 ? -29.400 10.399 7.438 1.00 93.56 154 GLU A N 1
ATOM 1261 C CA . GLU A 1 154 ? -30.072 11.529 8.091 1.00 93.56 154 GLU A CA 1
ATOM 1262 C C . GLU A 1 154 ? -30.147 12.751 7.170 1.00 93.56 154 GLU A C 1
ATOM 1264 O O . GLU A 1 154 ? -31.235 13.278 6.942 1.00 93.56 154 GLU A O 1
ATOM 1269 N N . ARG A 1 155 ? -29.045 13.117 6.501 1.00 93.06 155 ARG A N 1
ATOM 1270 C CA . ARG A 1 155 ? -29.053 14.206 5.502 1.00 93.06 155 ARG A CA 1
ATOM 1271 C C . ARG A 1 155 ? -29.995 13.940 4.327 1.00 93.06 155 ARG A C 1
ATOM 1273 O O . ARG A 1 155 ? -30.561 14.875 3.764 1.00 93.06 155 ARG A O 1
ATOM 1280 N N . LYS A 1 156 ? -30.142 12.679 3.901 1.00 94.19 156 LYS A N 1
ATOM 1281 C CA . LYS A 1 156 ? -31.101 12.310 2.846 1.00 94.19 156 LYS A CA 1
ATOM 1282 C C . LYS A 1 156 ? -32.539 12.449 3.336 1.00 94.19 156 LYS A C 1
ATOM 1284 O O . LYS A 1 156 ? -33.351 12.999 2.598 1.00 94.19 156 LYS A O 1
ATOM 1289 N N . LYS A 1 157 ? -32.836 11.997 4.559 1.00 95.00 157 LYS A N 1
ATOM 1290 C CA . LYS A 1 157 ? -34.160 12.157 5.176 1.00 95.00 157 LYS A CA 1
ATOM 1291 C C . LYS A 1 157 ? -34.539 13.630 5.298 1.00 95.00 157 LYS A C 1
ATOM 1293 O O . LYS A 1 157 ? -35.605 14.002 4.831 1.00 95.00 157 LYS A O 1
ATOM 1298 N N . GLU A 1 158 ? -33.629 14.473 5.784 1.00 95.38 158 GLU A N 1
ATOM 1299 C CA . GLU A 1 158 ? -33.866 15.916 5.919 1.00 95.38 158 GLU A CA 1
ATOM 1300 C C . GLU A 1 158 ? -34.158 16.588 4.562 1.00 95.38 158 GLU A C 1
ATOM 1302 O O . GLU A 1 158 ? -35.055 17.421 4.444 1.00 95.38 158 GLU A O 1
ATOM 1307 N N . LYS A 1 159 ? -33.445 16.196 3.495 1.00 94.00 159 LYS A N 1
ATOM 1308 C CA . LYS A 1 159 ? -33.715 16.698 2.135 1.00 94.00 159 LYS A CA 1
ATOM 1309 C C . LYS A 1 159 ? -35.083 16.274 1.606 1.00 94.00 159 LYS A C 1
ATOM 1311 O O . LYS A 1 159 ? -35.726 17.062 0.919 1.00 94.00 159 LYS A O 1
ATOM 1316 N N . VAL A 1 160 ? -35.501 15.039 1.875 1.00 94.69 160 VAL A N 1
ATOM 1317 C CA . VAL A 1 160 ? -36.823 14.540 1.468 1.00 94.69 160 VAL A CA 1
ATOM 1318 C C . VAL A 1 160 ? -37.918 15.255 2.252 1.00 94.69 160 VAL A C 1
ATOM 1320 O O . VAL A 1 160 ? -38.880 15.711 1.648 1.00 94.69 160 VAL A O 1
ATOM 1323 N N . GLU A 1 161 ? -37.738 15.441 3.557 1.00 94.44 161 GLU A N 1
ATOM 1324 C CA . GLU A 1 161 ? -38.702 16.148 4.403 1.00 94.44 161 GLU A CA 1
ATOM 1325 C C . GLU A 1 161 ? -38.884 17.610 3.970 1.00 94.44 161 GLU A C 1
ATOM 1327 O O . GLU A 1 161 ? -40.013 18.082 3.866 1.00 94.44 161 GLU A O 1
ATOM 1332 N N . LYS A 1 162 ? -37.796 18.313 3.620 1.00 93.06 162 LYS A N 1
ATOM 1333 C CA . LYS A 1 162 ? -37.878 19.670 3.047 1.00 93.06 162 LYS A CA 1
ATOM 1334 C C . LYS A 1 162 ? -38.624 19.697 1.712 1.00 93.06 162 LYS A C 1
ATOM 1336 O O . LYS A 1 162 ? -39.386 20.622 1.470 1.00 93.06 162 LYS A O 1
ATOM 1341 N N . ARG A 1 163 ? -38.434 18.687 0.853 1.00 89.69 163 ARG A N 1
ATOM 1342 C CA . ARG A 1 163 ? -39.184 18.583 -0.411 1.00 89.69 163 ARG A CA 1
ATOM 1343 C C . ARG A 1 163 ? -40.673 18.361 -0.172 1.00 89.69 163 ARG A C 1
ATOM 1345 O O . ARG A 1 163 ? -41.462 18.988 -0.860 1.00 89.69 163 ARG A O 1
ATOM 1352 N N . ILE A 1 164 ? -41.038 17.507 0.785 1.00 89.12 164 ILE A N 1
ATOM 1353 C CA . ILE A 1 164 ? -42.442 17.246 1.132 1.00 89.12 164 ILE A CA 1
ATOM 1354 C C . ILE A 1 164 ? -43.103 18.517 1.672 1.00 89.12 164 ILE A C 1
ATOM 1356 O O . ILE A 1 164 ? -44.161 18.879 1.184 1.00 89.12 164 ILE A O 1
ATOM 1360 N N . LYS A 1 165 ? -42.450 19.250 2.586 1.00 87.56 165 LYS A N 1
ATOM 1361 C CA . LYS A 1 165 ? -42.990 20.524 3.094 1.00 87.56 165 LYS A CA 1
ATOM 1362 C C . LYS A 1 165 ? -43.194 21.556 1.983 1.00 87.56 165 LYS A C 1
ATOM 1364 O O . LYS A 1 165 ? -44.257 22.151 1.909 1.00 87.56 165 LYS A O 1
ATOM 1369 N N . ASN A 1 166 ? -42.217 21.706 1.086 1.00 85.50 166 ASN A N 1
ATOM 1370 C CA . ASN A 1 166 ? -42.361 22.612 -0.055 1.00 85.50 166 ASN A CA 1
ATOM 1371 C C . ASN A 1 166 ? -43.514 22.197 -0.988 1.00 85.50 166 ASN A C 1
ATOM 1373 O O . ASN A 1 166 ? -44.208 23.061 -1.502 1.00 85.50 166 ASN A O 1
ATOM 1377 N N . LEU A 1 167 ? -43.719 20.891 -1.196 1.00 81.88 167 LEU A N 1
ATOM 1378 C CA . LEU A 1 167 ? -44.847 20.363 -1.970 1.00 81.88 167 LEU A CA 1
ATOM 1379 C C . LEU A 1 167 ? -46.189 20.639 -1.278 1.00 81.88 167 LEU A C 1
ATOM 1381 O O . LEU A 1 167 ? -47.136 21.029 -1.947 1.00 81.88 167 LEU A O 1
ATOM 1385 N N . ASP A 1 168 ? -46.278 20.469 0.043 1.00 75.94 168 ASP A N 1
ATOM 1386 C CA . ASP A 1 168 ? -47.500 20.761 0.805 1.00 75.94 168 ASP A CA 1
ATOM 1387 C C . ASP A 1 168 ? -47.861 22.257 0.773 1.00 75.94 168 ASP A C 1
ATOM 1389 O O . ASP A 1 168 ? -49.044 22.607 0.757 1.00 75.94 168 ASP A O 1
ATOM 1393 N N . ASP A 1 169 ? -46.860 23.141 0.739 1.00 72.69 169 ASP A N 1
ATOM 1394 C CA . ASP A 1 169 ? -47.062 24.585 0.584 1.00 72.69 169 ASP A CA 1
ATOM 1395 C C . ASP A 1 169 ? -47.493 24.952 -0.848 1.00 72.69 169 ASP A C 1
ATOM 1397 O O . ASP A 1 169 ? -48.381 25.781 -1.021 1.00 72.69 169 ASP A O 1
ATOM 1401 N N . GLU A 1 170 ? -46.941 24.292 -1.871 1.00 64.56 170 GLU A N 1
ATOM 1402 C CA . GLU A 1 170 ? -47.313 24.505 -3.279 1.00 64.56 170 GLU A CA 1
ATOM 1403 C C . GLU A 1 170 ? -48.729 23.979 -3.586 1.00 64.56 170 GLU A C 1
ATOM 1405 O O . GLU A 1 170 ? -49.489 24.610 -4.315 1.00 64.56 170 GLU A O 1
ATOM 1410 N N . VAL A 1 171 ? -49.140 22.864 -2.969 1.00 60.16 171 VAL A N 1
ATOM 1411 C CA . VAL A 1 171 ? -50.481 22.270 -3.141 1.00 60.16 171 VAL A CA 1
ATOM 1412 C C . VAL A 1 171 ? -51.588 23.104 -2.479 1.00 60.16 171 VAL A C 1
ATOM 1414 O O . VAL A 1 171 ? -52.739 23.017 -2.905 1.00 60.16 171 VAL A O 1
ATOM 1417 N N . LYS A 1 172 ? -51.283 23.951 -1.484 1.00 58.09 172 LYS A N 1
ATOM 1418 C CA . LYS A 1 172 ? -52.286 24.847 -0.871 1.00 58.09 172 LYS A CA 1
ATOM 1419 C C . LYS A 1 172 ? -52.783 25.953 -1.806 1.00 58.09 172 LYS A C 1
ATOM 1421 O O . LYS A 1 172 ? -53.906 26.409 -1.606 1.00 58.09 172 LYS A O 1
ATOM 1426 N N . ASP A 1 173 ? -52.000 26.331 -2.816 1.00 56.62 173 ASP A N 1
ATOM 1427 C CA . ASP A 1 173 ? -52.374 27.351 -3.809 1.00 56.62 173 ASP A CA 1
ATOM 1428 C C . ASP A 1 173 ? -52.953 26.759 -5.106 1.00 56.62 173 ASP A C 1
ATOM 1430 O O . ASP A 1 173 ? -53.405 27.498 -5.982 1.00 56.62 173 ASP A O 1
ATOM 1434 N N . VAL A 1 174 ? -53.008 25.428 -5.240 1.00 58.19 174 VAL A N 1
ATOM 1435 C CA . VAL A 1 174 ? -53.638 24.790 -6.402 1.00 58.19 174 VAL A CA 1
ATOM 1436 C C . VAL A 1 174 ? -55.152 24.765 -6.205 1.00 58.19 174 VAL A C 1
ATOM 1438 O O . VAL A 1 174 ? -55.710 23.906 -5.519 1.00 58.19 174 VAL A O 1
ATOM 1441 N N . SER A 1 175 ? -55.835 25.710 -6.848 1.00 58.38 175 SER A N 1
ATOM 1442 C CA . SER A 1 175 ? -57.288 25.673 -6.989 1.00 58.38 175 SER A CA 1
ATOM 1443 C C . SER A 1 175 ? -57.697 24.425 -7.778 1.00 58.38 175 SER A C 1
ATOM 1445 O O . SER A 1 175 ? -57.369 24.271 -8.956 1.00 58.38 175 SER A O 1
ATOM 1447 N N . TRP A 1 176 ? -58.445 23.521 -7.140 1.00 63.69 176 TRP A N 1
ATOM 1448 C CA . TRP A 1 176 ? -58.973 22.300 -7.768 1.00 63.69 176 TRP A CA 1
ATOM 1449 C C . TRP A 1 176 ? -59.850 22.575 -9.003 1.00 63.69 176 TRP A C 1
ATOM 1451 O O . TRP A 1 176 ? -60.034 21.684 -9.838 1.00 63.69 176 TRP A O 1
ATOM 1461 N N . ASP A 1 177 ? -60.340 23.806 -9.158 1.00 69.00 177 ASP A N 1
ATOM 1462 C CA . ASP A 1 177 ? -61.095 24.241 -10.333 1.00 69.00 177 ASP A CA 1
ATOM 1463 C C . ASP A 1 177 ? -60.222 24.307 -11.597 1.00 69.00 177 ASP A C 1
ATOM 1465 O O . ASP A 1 177 ? -60.688 23.981 -12.695 1.00 69.00 177 ASP A O 1
ATOM 1469 N N . GLU A 1 178 ? -58.940 24.651 -11.455 1.00 64.62 178 GLU A N 1
ATOM 1470 C CA . GLU A 1 178 ? -58.010 24.789 -12.579 1.00 64.62 178 GLU A CA 1
ATOM 1471 C C . GLU A 1 178 ? -57.567 23.409 -13.093 1.00 64.62 178 GLU A C 1
ATOM 1473 O O . GLU A 1 178 ? -57.689 23.121 -14.288 1.00 64.62 178 GLU A O 1
ATOM 1478 N N . VAL A 1 179 ? -57.232 22.489 -12.177 1.00 65.81 179 VAL A N 1
ATOM 1479 C CA . VAL A 1 179 ? -56.915 21.079 -12.491 1.00 65.81 179 VAL A CA 1
ATOM 1480 C C . VAL A 1 179 ? -58.105 20.375 -13.156 1.00 65.81 179 VAL A C 1
ATOM 1482 O O . VAL A 1 179 ? -57.941 19.606 -14.109 1.00 65.81 179 VAL A O 1
ATOM 1485 N N . GLY A 1 180 ? -59.330 20.666 -12.706 1.00 73.19 180 GLY A N 1
ATOM 1486 C CA . GLY A 1 180 ? -60.549 20.141 -13.321 1.00 73.19 180 GLY A CA 1
ATOM 1487 C C . GLY A 1 180 ? -60.755 20.620 -14.761 1.00 73.19 180 GLY A C 1
ATOM 1488 O O . GLY A 1 180 ? -61.277 19.870 -15.594 1.00 73.19 180 GLY A O 1
ATOM 1489 N N . SER A 1 181 ? -60.336 21.847 -15.079 1.00 74.50 181 SER A N 1
ATOM 1490 C CA . SER A 1 181 ? -60.472 22.431 -16.417 1.00 74.50 181 SER A CA 1
ATOM 1491 C C . SER A 1 181 ? -59.467 21.846 -17.421 1.00 74.50 181 SER A C 1
ATOM 1493 O O . SER A 1 181 ? -59.852 21.512 -18.551 1.00 74.50 181 SER A O 1
ATOM 1495 N N . GLU A 1 182 ? -58.224 21.603 -16.993 1.00 75.31 182 GLU A N 1
ATOM 1496 C CA . GLU A 1 182 ? -57.200 20.942 -17.812 1.00 75.31 182 GLU A CA 1
ATOM 1497 C C . GLU A 1 182 ? -57.539 19.469 -18.057 1.00 75.31 182 GLU A C 1
ATOM 1499 O O . GLU A 1 182 ? -57.454 18.977 -19.184 1.00 75.31 182 GLU A O 1
ATOM 1504 N N . TYR A 1 183 ? -58.029 18.761 -17.034 1.00 77.69 183 TYR A N 1
ATOM 1505 C CA . TYR A 1 183 ? -58.428 17.363 -17.190 1.00 77.69 183 TYR A CA 1
ATOM 1506 C C . TYR A 1 183 ? -59.640 17.205 -18.124 1.00 77.69 183 TYR A C 1
ATOM 1508 O O . TYR A 1 183 ? -59.664 16.313 -18.979 1.00 77.69 183 TYR A O 1
ATOM 1516 N N . LYS A 1 184 ? -60.628 18.109 -18.033 1.00 80.81 184 LYS A N 1
ATOM 1517 C CA . LYS A 1 184 ? -61.778 18.142 -18.957 1.00 80.81 184 LYS A CA 1
ATOM 1518 C C . LYS A 1 184 ? -61.346 18.393 -20.400 1.00 80.81 184 LYS A C 1
ATOM 1520 O O . LYS A 1 184 ? -61.854 17.733 -21.307 1.00 80.81 184 LYS A O 1
ATOM 1525 N N . SER A 1 185 ? -60.411 19.312 -20.627 1.0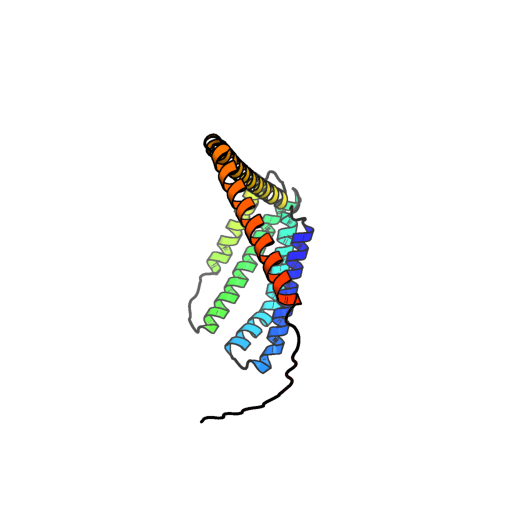0 78.94 185 SER A N 1
ATOM 1526 C CA . SER A 1 185 ? -59.925 19.622 -21.975 1.00 78.94 185 SER A CA 1
ATOM 1527 C C . SER A 1 185 ? -59.026 18.515 -22.544 1.00 78.94 185 SER A C 1
ATOM 1529 O O . SER A 1 185 ? -59.145 18.190 -23.730 1.00 78.94 185 SER A O 1
ATOM 1531 N N . ALA A 1 186 ? -58.232 17.834 -21.710 1.00 83.62 186 ALA A N 1
ATOM 1532 C CA . ALA A 1 186 ? -57.492 16.633 -22.103 1.00 83.62 186 ALA A CA 1
ATOM 1533 C C . ALA A 1 186 ? -58.428 15.483 -22.518 1.00 83.62 186 ALA A C 1
ATOM 1535 O O . ALA A 1 186 ? -58.259 14.908 -23.597 1.00 83.62 186 ALA A O 1
ATOM 1536 N N . LEU A 1 187 ? -59.462 15.189 -21.719 1.00 81.75 187 LEU A N 1
ATOM 1537 C CA . LEU A 1 187 ? -60.462 14.161 -22.038 1.00 81.75 187 LEU A CA 1
ATOM 1538 C C . LEU A 1 187 ? -61.260 14.492 -23.302 1.00 81.75 187 LEU A C 1
ATOM 1540 O O . LEU A 1 187 ? -61.497 13.612 -24.131 1.00 81.75 187 LEU A O 1
ATOM 1544 N N . PHE A 1 188 ? -61.645 15.755 -23.482 1.00 84.44 188 PHE A N 1
ATOM 1545 C CA . PHE A 1 188 ? -62.371 16.198 -24.672 1.00 84.44 188 PHE A CA 1
ATOM 1546 C C . PHE A 1 188 ? -61.534 16.027 -25.949 1.00 84.44 188 PHE A C 1
ATOM 1548 O O . PHE A 1 188 ? -62.024 15.506 -26.954 1.00 84.44 188 PHE A O 1
ATOM 1555 N N . ASN A 1 189 ? -60.250 16.396 -25.903 1.00 86.75 189 ASN A N 1
ATOM 1556 C CA . ASN A 1 189 ? -59.331 16.214 -27.028 1.00 86.75 189 ASN A CA 1
ATOM 1557 C C . ASN A 1 189 ? -59.086 14.734 -27.346 1.00 86.75 189 ASN A C 1
ATOM 1559 O O . ASN A 1 189 ? -59.012 14.363 -28.521 1.00 86.75 189 ASN A O 1
ATOM 1563 N N . LEU A 1 190 ? -59.021 13.884 -26.319 1.00 86.81 190 LEU A N 1
ATOM 1564 C CA . LEU A 1 190 ? -58.887 12.438 -26.480 1.00 86.81 190 LEU A CA 1
ATOM 1565 C C . LEU A 1 190 ? -60.152 11.816 -27.095 1.00 86.81 190 LEU A C 1
ATOM 1567 O O . LEU A 1 190 ? -60.066 11.008 -28.015 1.00 86.81 190 LEU A O 1
ATOM 1571 N N . GLY A 1 191 ? -61.340 12.243 -26.664 1.00 86.88 191 GLY A N 1
ATOM 1572 C CA . GLY A 1 191 ? -62.602 11.819 -27.277 1.00 86.88 191 GLY A CA 1
ATOM 1573 C C . GLY A 1 191 ? -62.702 12.233 -28.749 1.00 86.88 191 GLY A C 1
ATOM 1574 O O . GLY A 1 191 ? -63.092 11.435 -29.604 1.00 86.88 191 GLY A O 1
ATOM 1575 N N . LYS A 1 192 ? -62.276 13.458 -29.078 1.00 84.81 192 LYS A N 1
ATOM 1576 C CA . LYS A 1 192 ? -62.283 13.976 -30.454 1.00 84.81 192 LYS A CA 1
ATOM 1577 C C . LYS A 1 192 ? -61.301 13.236 -31.367 1.00 84.81 192 LYS A C 1
ATOM 1579 O O . LYS A 1 192 ? -61.625 12.994 -32.530 1.00 84.81 192 LYS A O 1
ATOM 1584 N N . SER A 1 193 ? -60.122 12.862 -30.863 1.00 82.62 193 SER A N 1
ATOM 1585 C CA . SER A 1 193 ? -59.145 12.086 -31.637 1.00 82.62 193 SER A CA 1
ATOM 1586 C C . SER A 1 193 ? -59.638 10.663 -31.907 1.00 82.62 193 SER A C 1
ATOM 1588 O O . SER A 1 193 ? -59.521 10.189 -33.036 1.00 82.62 193 SER A O 1
ATOM 1590 N N . ILE A 1 194 ? -60.282 10.023 -30.926 1.00 80.19 194 ILE A N 1
ATOM 1591 C CA . ILE A 1 194 ? -60.890 8.694 -31.081 1.00 80.19 194 ILE A CA 1
ATOM 1592 C C . ILE A 1 194 ? -62.031 8.724 -32.105 1.00 80.19 194 ILE A C 1
ATOM 1594 O O . ILE A 1 194 ? -62.085 7.858 -32.979 1.00 80.19 194 ILE A O 1
ATOM 1598 N N . ASN A 1 195 ? -62.907 9.732 -32.057 1.00 81.31 195 ASN A N 1
ATOM 1599 C CA . ASN A 1 195 ? -64.024 9.828 -33.001 1.00 81.31 195 ASN A CA 1
ATOM 1600 C C . ASN A 1 195 ? -63.535 10.018 -34.449 1.00 81.31 195 ASN A C 1
ATOM 1602 O O . ASN A 1 195 ? -64.012 9.359 -35.369 1.00 81.31 195 ASN A O 1
ATOM 1606 N N . LYS A 1 196 ? -62.488 10.832 -34.637 1.00 80.94 196 LYS A N 1
ATOM 1607 C CA . LYS A 1 196 ? -61.858 11.047 -35.947 1.00 80.94 196 LYS A CA 1
ATOM 1608 C C . LYS A 1 196 ? -61.269 9.758 -36.539 1.00 80.94 196 LYS A C 1
ATOM 1610 O O . LYS A 1 196 ? -61.366 9.546 -37.743 1.00 80.94 196 LYS A O 1
ATOM 1615 N N . ILE A 1 197 ? -60.701 8.884 -35.701 1.00 80.44 197 ILE A N 1
ATOM 1616 C CA . ILE A 1 197 ? -60.176 7.571 -36.121 1.00 80.44 197 ILE A CA 1
ATOM 1617 C C . ILE A 1 197 ? -61.311 6.634 -36.566 1.00 80.44 197 ILE A C 1
ATOM 1619 O O . ILE A 1 197 ? -61.149 5.876 -37.524 1.00 80.44 197 ILE A O 1
ATOM 1623 N N . PHE A 1 198 ? -62.465 6.686 -35.896 1.00 74.88 198 PHE A N 1
ATOM 1624 C CA . PHE A 1 198 ? -63.626 5.866 -36.249 1.00 74.88 198 PHE A CA 1
ATOM 1625 C C . PHE A 1 198 ? -64.289 6.302 -37.560 1.00 74.88 198 PHE A C 1
ATOM 1627 O O . PHE A 1 198 ? -64.638 5.441 -38.374 1.00 74.88 198 PHE A O 1
ATOM 1634 N N . ASP A 1 199 ? -64.398 7.608 -37.804 1.00 73.12 199 ASP A N 1
ATOM 1635 C CA . ASP A 1 199 ? -64.950 8.138 -39.055 1.00 73.12 199 ASP A CA 1
ATOM 1636 C C . ASP A 1 199 ? -64.038 7.818 -40.256 1.00 73.12 199 ASP A C 1
ATOM 1638 O O . ASP A 1 199 ? -64.509 7.341 -41.290 1.00 73.12 199 ASP A O 1
ATOM 1642 N N . GLU A 1 200 ? -62.712 7.927 -40.097 1.00 66.50 200 GLU A N 1
ATOM 1643 C CA . GLU A 1 200 ? -61.744 7.606 -41.161 1.00 66.50 200 GLU A CA 1
ATOM 1644 C C . GLU A 1 200 ? -61.736 6.108 -41.545 1.00 66.50 200 GLU A C 1
ATOM 1646 O O . GLU A 1 200 ? -61.375 5.725 -42.665 1.00 66.50 200 GLU A O 1
ATOM 1651 N N . HIS A 1 201 ? -62.161 5.232 -40.628 1.00 59.06 201 HIS A N 1
ATOM 1652 C CA . HIS A 1 201 ? -62.307 3.798 -40.881 1.00 59.06 201 HIS A CA 1
ATOM 1653 C C . HIS A 1 201 ? -63.608 3.426 -41.605 1.00 59.06 201 HIS A C 1
ATOM 1655 O O . HIS A 1 201 ? -63.661 2.361 -42.235 1.00 59.06 201 HIS A O 1
ATOM 1661 N N . LYS A 1 202 ? -64.637 4.282 -41.559 1.00 57.41 202 LYS A N 1
ATOM 1662 C CA . LYS A 1 202 ? -65.903 4.072 -42.277 1.00 57.41 202 LYS A CA 1
ATOM 1663 C C . LYS A 1 202 ? -65.751 4.352 -43.775 1.00 57.41 202 LYS A C 1
ATOM 1665 O O . LYS A 1 202 ? -66.220 3.550 -44.583 1.00 57.41 202 LYS A O 1
ATOM 1670 N N . ASP A 1 203 ? -64.983 5.377 -44.142 1.00 56.84 203 ASP A N 1
ATOM 1671 C CA . ASP A 1 203 ? -64.759 5.753 -45.548 1.00 56.84 203 ASP A CA 1
ATOM 1672 C C . ASP A 1 203 ? -63.811 4.799 -46.298 1.00 56.84 203 ASP A C 1
ATOM 1674 O O . ASP A 1 203 ? -63.940 4.594 -47.506 1.00 56.84 203 ASP A O 1
ATOM 1678 N N . LYS A 1 204 ? -62.896 4.109 -45.601 1.00 53.47 204 LYS A N 1
ATOM 1679 C CA . LYS A 1 204 ? -61.969 3.144 -46.234 1.00 53.47 204 LYS A CA 1
ATOM 1680 C C . LYS A 1 204 ? -62.598 1.788 -46.588 1.00 53.47 204 LYS A C 1
ATOM 1682 O O . LYS A 1 204 ? -61.943 0.988 -47.263 1.00 53.47 204 LYS A O 1
ATOM 1687 N N . LYS A 1 205 ? -63.841 1.498 -46.176 1.00 50.44 205 LYS A N 1
ATOM 1688 C CA . LYS A 1 205 ? -64.532 0.234 -46.517 1.00 50.44 205 LYS A CA 1
ATOM 1689 C C . LYS A 1 205 ? -65.302 0.261 -47.846 1.00 50.44 205 LYS A C 1
ATOM 1691 O O . LYS A 1 205 ? -65.648 -0.817 -48.319 1.00 50.44 205 LYS A O 1
ATOM 1696 N N . SER A 1 206 ? -65.514 1.415 -48.490 1.00 50.50 206 SER A N 1
ATOM 1697 C CA . SER A 1 206 ? -66.238 1.489 -49.778 1.00 50.50 206 SER A CA 1
ATOM 1698 C C . SER A 1 206 ? -65.341 1.543 -51.027 1.00 50.50 206 SER A C 1
ATOM 1700 O O . SER A 1 206 ? -65.847 1.464 -52.143 1.00 50.50 206 SER A O 1
ATOM 1702 N N . GLY A 1 207 ? -64.011 1.613 -50.880 1.00 50.78 207 GLY A N 1
ATOM 1703 C CA . GLY A 1 207 ? -63.092 1.834 -52.005 1.00 50.78 207 GLY A CA 1
ATOM 1704 C C . GLY A 1 207 ? -61.873 0.915 -52.027 1.00 50.78 207 GLY A C 1
ATOM 1705 O O . GLY A 1 207 ? -60.744 1.397 -52.003 1.00 50.78 207 GLY A O 1
ATOM 1706 N N . LYS A 1 208 ? -62.054 -0.412 -52.073 1.00 43.34 208 LYS A N 1
ATOM 1707 C CA . LYS A 1 208 ? -60.939 -1.357 -52.285 1.00 43.34 208 LYS A CA 1
ATOM 1708 C C . LYS A 1 208 ? -61.213 -2.300 -53.453 1.00 43.34 208 LYS A C 1
ATOM 1710 O O . LYS A 1 208 ? -61.605 -3.447 -53.290 1.00 43.34 208 LYS A O 1
ATOM 1715 N N . GLY A 1 209 ? -60.939 -1.795 -54.650 1.00 48.19 209 GLY A N 1
ATOM 1716 C CA . GLY A 1 209 ? -60.870 -2.585 -55.869 1.00 48.19 209 GLY A CA 1
ATOM 1717 C C . GLY A 1 209 ? -59.915 -1.948 -56.867 1.00 48.19 209 GLY A C 1
ATOM 1718 O O . GLY A 1 209 ? -60.365 -1.202 -57.727 1.00 48.19 209 GLY A O 1
ATOM 1719 N N . LYS A 1 210 ? -58.608 -2.226 -56.742 1.00 43.00 210 LYS A N 1
ATOM 1720 C CA . LYS A 1 210 ? -57.696 -2.521 -57.866 1.00 43.00 210 LYS A CA 1
ATOM 1721 C C . LYS A 1 210 ? -56.251 -2.722 -57.397 1.00 43.00 210 LYS A C 1
ATOM 1723 O O . LYS A 1 210 ? -55.625 -1.870 -56.781 1.00 43.00 210 LYS A O 1
ATOM 1728 N N . SER A 1 211 ? -55.763 -3.908 -57.733 1.00 49.03 211 SER A N 1
ATOM 1729 C CA . SER A 1 211 ? -54.390 -4.406 -57.710 1.00 49.03 211 SER A CA 1
ATOM 1730 C C . SER A 1 211 ? -53.394 -3.525 -58.465 1.00 49.03 211 SER A C 1
ATOM 1732 O O . SER A 1 211 ? -53.732 -3.133 -59.577 1.00 49.03 211 SER A O 1
ATOM 1734 N N . VAL A 1 212 ? -52.137 -3.413 -58.009 1.00 47.88 212 VAL A N 1
ATOM 1735 C CA . VAL A 1 212 ? -50.961 -3.409 -58.909 1.00 47.88 212 VAL A CA 1
ATOM 1736 C C . VAL A 1 212 ? -49.742 -4.057 -58.232 1.00 47.88 212 VAL A C 1
ATOM 1738 O O . VAL A 1 212 ? -49.393 -3.784 -57.090 1.00 47.88 212 VAL A O 1
ATOM 1741 N N . LYS A 1 213 ? -49.127 -4.943 -59.014 1.00 48.56 213 LYS A N 1
ATOM 1742 C CA . LYS A 1 213 ? -47.944 -5.799 -58.838 1.00 48.56 213 LYS A CA 1
ATOM 1743 C C . LYS A 1 213 ? -46.735 -5.122 -59.525 1.00 48.56 213 LYS A C 1
ATOM 1745 O O . LYS A 1 213 ? -46.975 -4.412 -60.498 1.00 48.56 213 LYS A O 1
ATOM 1750 N N . LYS A 1 214 ? -45.486 -5.496 -59.165 1.00 44.34 214 LYS A N 1
ATOM 1751 C CA . LYS A 1 214 ? -44.152 -5.183 -59.794 1.00 44.34 214 LYS A CA 1
ATOM 1752 C C . LYS A 1 214 ? -43.337 -4.099 -59.061 1.00 44.34 214 LYS A C 1
ATOM 1754 O O . LYS A 1 214 ? -43.918 -3.150 -58.575 1.00 44.34 214 LYS A O 1
ATOM 1759 N N . LYS A 1 215 ? -41.997 -4.105 -59.008 1.00 45.25 215 LYS A N 1
ATOM 1760 C CA . LYS A 1 215 ? -40.918 -4.987 -59.509 1.00 45.25 215 LYS A CA 1
ATOM 1761 C C . LYS A 1 215 ? -39.608 -4.598 -58.795 1.00 45.25 215 LYS A C 1
ATOM 1763 O O . LYS A 1 215 ? -39.422 -3.451 -58.413 1.00 45.25 215 LYS A O 1
ATOM 1768 N N . SER A 1 216 ? -38.689 -5.554 -58.745 1.00 47.81 216 SER A N 1
ATOM 1769 C CA . SER A 1 216 ? -37.256 -5.459 -58.440 1.00 47.81 216 SER A CA 1
ATOM 1770 C C . SER A 1 216 ? -36.431 -4.590 -59.413 1.00 47.81 216 SER A C 1
ATOM 1772 O O . SER A 1 216 ? -36.647 -4.672 -60.623 1.00 47.81 216 SER A O 1
ATOM 1774 N N . SER A 1 217 ? -35.404 -3.891 -58.908 1.00 46.00 217 SER A N 1
ATOM 1775 C CA . SER A 1 217 ? -34.227 -3.350 -59.640 1.00 46.00 217 SER A CA 1
ATOM 1776 C C . SER A 1 217 ? -33.213 -2.843 -58.592 1.00 46.00 217 SER A C 1
ATOM 1778 O O . SER A 1 217 ? -33.542 -1.915 -57.869 1.00 46.00 217 SER A O 1
ATOM 1780 N N . LYS A 1 218 ? -32.082 -3.488 -58.261 1.00 51.03 218 LYS A N 1
ATOM 1781 C CA . LYS A 1 218 ? -30.799 -3.700 -58.979 1.00 51.03 218 LYS A CA 1
ATOM 1782 C C . LYS A 1 218 ? -30.124 -2.422 -59.525 1.00 51.03 218 LYS A C 1
ATOM 1784 O O . LYS A 1 218 ? -30.436 -2.003 -60.632 1.00 51.03 218 LYS A O 1
ATOM 1789 N N . LYS A 1 219 ? -29.147 -1.874 -58.781 1.00 45.66 219 LYS A N 1
ATOM 1790 C CA . LYS A 1 219 ? -27.939 -1.092 -59.192 1.00 45.66 219 LYS A CA 1
ATOM 1791 C C . LYS A 1 219 ? -27.340 -0.455 -57.919 1.00 45.66 219 LYS A C 1
ATOM 1793 O O . LYS A 1 219 ? -28.097 -0.085 -57.042 1.00 45.66 219 LYS A O 1
ATOM 1798 N N . GLY A 1 220 ? -26.037 -0.281 -57.726 1.00 47.25 220 GLY A N 1
ATOM 1799 C CA . GLY A 1 220 ? -24.885 -0.498 -58.585 1.00 47.25 220 GLY A CA 1
ATOM 1800 C C . GLY A 1 220 ? -23.597 -0.129 -57.834 1.00 47.25 220 GLY A C 1
ATOM 1801 O O . GLY A 1 220 ? -23.600 0.695 -56.926 1.00 47.25 220 GLY A O 1
ATOM 1802 N N . SER A 1 221 ? -22.513 -0.777 -58.249 1.00 49.03 221 SER A N 1
ATOM 1803 C CA . SER A 1 221 ? -21.116 -0.486 -57.927 1.00 49.03 221 SER A CA 1
ATOM 1804 C C . SER A 1 221 ? -20.707 0.926 -58.367 1.00 49.03 221 SER A C 1
ATOM 1806 O O . SER A 1 221 ? -21.077 1.357 -59.463 1.00 49.03 221 SER A O 1
ATOM 1808 N N . LYS A 1 222 ? -19.878 1.616 -57.569 1.00 55.38 222 LYS A N 1
ATOM 1809 C CA . LYS A 1 222 ? -18.966 2.644 -58.088 1.00 55.38 222 LYS A CA 1
ATOM 1810 C C . LYS A 1 222 ? -17.691 2.761 -57.248 1.00 55.38 222 LYS A C 1
ATOM 1812 O O . LYS A 1 222 ? -17.684 3.256 -56.130 1.00 55.38 222 LYS A O 1
ATOM 1817 N N . LYS A 1 223 ? -16.617 2.298 -57.881 1.00 52.84 223 LYS A N 1
ATOM 1818 C CA . LYS A 1 223 ? -15.194 2.511 -57.611 1.00 52.84 223 LYS A CA 1
ATOM 1819 C C . LYS A 1 223 ? -14.834 3.946 -58.034 1.00 52.84 223 LYS A C 1
ATOM 1821 O O . LYS A 1 223 ? -15.224 4.344 -59.135 1.00 52.84 223 LYS A O 1
ATOM 1826 N N . LYS A 1 224 ? -14.068 4.699 -57.242 1.00 55.56 224 LYS A N 1
ATOM 1827 C CA . LYS A 1 224 ? -13.277 5.836 -57.742 1.00 55.56 224 LYS A CA 1
ATOM 1828 C C . LYS A 1 224 ? -11.924 5.899 -57.035 1.00 55.56 224 LYS A C 1
ATOM 1830 O O . LYS A 1 224 ? -11.825 5.545 -55.867 1.00 55.56 224 LYS A O 1
ATOM 1835 N N . LYS A 1 225 ? -10.947 6.239 -57.876 1.00 63.22 225 LYS A N 1
ATOM 1836 C CA . LYS A 1 225 ? -9.525 6.477 -57.634 1.00 63.22 225 LYS A CA 1
ATOM 1837 C C . LYS A 1 225 ? -9.293 7.576 -56.610 1.00 63.22 225 LYS A C 1
ATOM 1839 O O . LYS A 1 225 ? -10.153 8.485 -56.574 1.00 63.22 225 LYS A O 1
#

Secondary structure (DSSP, 8-state):
----HHHHHHHHHHHHHHHHHHHHHHHHHHHHH--HHHHHHHHHHHHHHHHHHHHHHHHHHHHHHHHSPTTGGGGHHHHHHHHHHHHHHHHHHHHHHHHHHHT------HHHHHHHHHHHHHHHHHHHHHHTTT--HHHHHHHHHHHHHHHHHHHHHHHHHHHHHHHHHHHTT--HHHHHHHHHHHHHHHHHHHHHHHHHHHHTTS-------------------

Radius of gyration: 36.5 Å; chains: 1; bounding box: 88×42×85 Å

pLDDT: mean 84.41, std 16.4, range [42.69, 98.44]